Protein 6GIE (pdb70)

Sequence (218 aa):
QGLEYQFEVQGQSEYVDTNFTGTAQGTYYFKNVDASKGPLAEAAFLNQASNVSVAYNYIKYESHTYGVKGEAYLPTPYLPVYASASYNHTIGDRYALEAGAMLLPNFLVAVGYTSVDAVTARTKYVGNIDGTNMAIGFEAFGVFAEDNAYGMKTDLFVTPKLSVGASFADVSAFNSGYDHVWGGHTQYFITPAVAVGADFVKANADTQTIGLNAKFRF

Secondary structure (DSSP, 8-state):
--SEEEEEEEEEEEEEE--EEEEEEEEEEEEEEEGGGS-GGGHHHHTT--EEEEEEEEEE--EEEEEEEEEEEE--SSS-EEEEEEEEEE--EEEEEEEEEEEETTEEEEEEEEE--EEEEEEEEEEEPTTSS-EEEEEEEEEESSSEEEEEEEEEEEETTEEEEEEEEE-GGGSSS--EEEEEEEEEEEETTEEEEEEEEEEE--EEEEEEEEEEE-

Nearest PDB structures (foldseek):
  6gie-assembly1_A  TM=1.005E+00  e=2.833E-41  Acinetobacter baumannii
  8prn-assembly1_A  TM=5.221E-01  e=3.753E-06  Pseudogemmobacter blasticus
  1h6s-assembly1_1  TM=5.236E-01  e=5.114E-06  Pseudogemmobacter blasticus
  5prn-assembly1_A  TM=5.137E-01  e=5.114E-06  Pseudogemmobacter blasticus
  9etm-assembly1_B  TM=4.272E-01  e=9.885E-01  Drosophila melanogaster

Foldseek 3Di:
DQQWFFKKWKKKWKQKFLHIKIKIKMKGFPGIFHQPPAQLVCRCLLVVTWIKMWMWMDDPCDKIKIKIKTKHWADDPPFTKIKMKMWMDMCQIKIKIWIWTQPDRQKIWIWIAMDNGWIKIKIKHKDDDPPDQKIKIKIKMWTGDPHIKIKMKIWIRVHSFKIKIKMKIAPCPVPDCWGIKMKIKIKGAPDSFKMKIWMWMAIHVSMIMTMIMMMGGD

Solvent-accessible surface area: 12187 Å² total; per-residue (Å²): 174,10,55,93,4,56,79,21,63,40,28,50,73,38,97,38,78,117,62,108,23,19,32,56,72,19,21,91,15,117,154,76,0,51,2,76,103,17,3,9,27,27,2,20,10,18,37,57,7,23,7,56,14,88,37,78,36,67,72,101,198,150,31,62,25,108,14,66,84,24,43,48,24,107,101,47,141,200,75,42,61,2,44,7,47,23,88,58,68,52,120,81,63,127,81,28,80,17,58,18,19,7,89,124,109,42,60,2,42,1,86,16,79,22,22,131,134,14,88,11,34,30,43,24,81,1,8,83,76,142,83,75,114,78,6,47,5,85,62,38,95,8,21,82,58,179,96,54,7,113,16,110,75,38,23,79,4,56,56,44,69,67,8,72,9,57,28,99,24,36,22,55,29,124,137,60,68,71,48,63,35,98,10,30,29,60,30,87,2,95,57,19,24,43,1,65,7,30,25,94,37,72,14,49,95,137,10,79,20,94,2,116,24,29,20,98,11,133

InterPro domains:
  IPR031593 Putative general bacterial porin [PF16956] (1-292)

B-factor: mean 34.93, std 17.87, range [5.77, 120.04]

Organism: Acinetobacter baumannii (NCBI:txid470)

Structure (mmCIF, N/CA/C/O backbone):
data_6GIE
#
_entry.id   6GIE
#
_cell.length_a   69.680
_cell.length_b   73.740
_cell.length_c   53.030
_cell.angle_alpha   90.00
_cell.angle_beta   90.00
_cell.angle_gamma   90.00
#
_symmetry.space_group_name_H-M   'P 21 21 2'
#
loop_
_entity.id
_entity.type
_entity.pdbx_description
1 polymer '33-36 kDa outer membrane protein'
2 non-polymer (HYDROXYETHYLOXY)TRI(ETHYLOXY)OCTANE
3 water water
#
loop_
_atom_site.group_PDB
_atom_site.id
_atom_site.type_symbol
_atom_site.label_atom_id
_atom_site.label_alt_id
_atom_site.label_comp_id
_atom_site.label_asym_id
_atom_site.label_entity_id
_atom_site.label_seq_id
_atom_site.pdbx_PDB_ins_code
_atom_site.Cartn_x
_atom_site.Cartn_y
_atom_site.Cartn_z
_atom_site.occupancy
_atom_site.B_iso_or_equiv
_atom_site.auth_seq_id
_atom_site.auth_comp_id
_atom_site.auth_asym_id
_atom_site.auth_atom_id
_atom_site.pdbx_PDB_model_num
ATOM 1 N N . GLN A 1 19 ? -1.402 157.057 71.782 1.00 67.58 -3 GLN A N 1
ATOM 2 C CA . GLN A 1 19 ? -2.129 158.367 71.677 1.00 63.56 -3 GLN A CA 1
ATOM 3 C C . GLN A 1 19 ? -1.829 159.015 70.308 1.00 58.44 -3 GLN A C 1
ATOM 4 O O . GLN A 1 19 ? -2.740 159.370 69.553 1.00 54.08 -3 GLN A O 1
ATOM 10 N N . GLY A 1 20 ? -0.545 159.126 69.983 1.00 45.01 -2 GLY A N 1
ATOM 11 C CA . GLY A 1 20 ? -0.101 159.833 68.780 1.00 43.93 -2 GLY A CA 1
ATOM 12 C C . GLY A 1 20 ? 0.335 161.311 68.921 1.00 34.94 -2 GLY A C 1
ATOM 13 O O . GLY A 1 20 ? 0.716 161.875 67.927 1.00 29.31 -2 GLY A O 1
ATOM 14 N N . LEU A 1 21 ? 0.267 161.909 70.129 1.00 37.06 -1 LEU A N 1
ATOM 15 C CA . LEU A 1 21 ? 0.729 163.296 70.390 1.00 44.78 -1 LEU A CA 1
ATOM 16 C C . LEU A 1 21 ? 2.251 163.482 70.306 1.00 42.83 -1 LEU A C 1
ATOM 17 O O . LEU A 1 21 ? 2.702 164.576 70.007 1.00 37.33 -1 LEU A O 1
ATOM 22 N N . GLU A 1 22 ? 2.994 162.425 70.655 1.00 40.93 0 GLU A N 1
ATOM 23 C CA . GLU A 1 22 ? 4.413 162.255 70.366 1.00 46.24 0 GLU A CA 1
ATOM 24 C C . GLU A 1 22 ? 4.527 161.126 69.329 1.00 43.31 0 GLU A C 1
ATOM 25 O O . GLU A 1 22 ? 4.152 160.009 69.606 1.00 47.21 0 GLU A O 1
ATOM 31 N N . TYR A 1 23 ? 5.038 161.401 68.145 1.00 36.86 1 TYR A N 1
ATOM 32 C CA . TYR A 1 23 ? 5.228 160.344 67.136 1.00 33.15 1 TYR A CA 1
ATOM 33 C C . TYR A 1 23 ? 6.556 160.544 66.392 1.00 31.22 1 TYR A C 1
ATOM 34 O O . TYR A 1 23 ? 7.124 161.672 66.380 1.00 28.86 1 TYR A O 1
ATOM 43 N N . GLN A 1 24 ? 7.044 159.455 65.789 1.00 28.04 2 GLN A N 1
ATOM 44 C CA . GLN A 1 24 ? 8.167 159.495 64.843 1.00 27.29 2 GLN A CA 1
ATOM 45 C C . GLN A 1 24 ? 7.868 158.996 63.393 1.00 24.67 2 GLN A C 1
ATOM 46 O O . GLN A 1 24 ? 8.697 159.129 62.447 1.00 24.63 2 GLN A O 1
ATOM 52 N N . PHE A 1 25 ? 6.690 158.444 63.189 1.00 24.59 3 PHE A N 1
ATOM 53 C CA . PHE A 1 25 ? 6.284 157.989 61.858 1.00 25.46 3 PHE A CA 1
ATOM 54 C C . PHE A 1 25 ? 4.901 158.398 61.514 1.00 22.87 3 PHE A C 1
ATOM 55 O O . PHE A 1 25 ? 4.040 158.535 62.372 1.00 27.55 3 PHE A O 1
ATOM 63 N N . GLU A 1 26 ? 4.689 158.616 60.228 1.00 22.64 4 GLU A N 1
ATOM 64 C CA . GLU A 1 26 ? 3.373 158.984 59.757 1.00 22.99 4 GLU A CA 1
ATOM 65 C C . GLU A 1 26 ? 3.178 158.258 58.454 1.00 20.88 4 GLU A C 1
ATOM 66 O O . GLU A 1 26 ? 4.075 158.267 57.605 1.00 23.08 4 GLU A O 1
ATOM 72 N N . VAL A 1 27 ? 2.058 157.577 58.310 1.00 19.43 5 VAL A N 1
ATOM 73 C CA . VAL A 1 27 ? 1.730 157.028 57.011 1.00 22.31 5 VAL A CA 1
ATOM 74 C C . VAL A 1 27 ? 0.461 157.644 56.547 1.00 21.32 5 VAL A C 1
ATOM 75 O O . VAL A 1 27 ? -0.422 157.955 57.350 1.00 20.78 5 VAL A O 1
ATOM 79 N N . GLN A 1 28 ? 0.379 157.814 55.238 1.00 21.05 6 GLN A N 1
ATOM 80 C CA . GLN A 1 28 ? -0.721 158.511 54.670 1.00 24.49 6 GLN A CA 1
ATOM 81 C C . GLN A 1 28 ? -1.103 157.873 53.376 1.00 26.27 6 GLN A C 1
ATOM 82 O O . GLN A 1 28 ? -0.223 157.477 52.594 1.00 22.91 6 GLN A O 1
ATOM 88 N N . GLY A 1 29 ? -2.418 157.754 53.183 1.00 24.98 7 GLY A N 1
ATOM 89 C CA . GLY A 1 29 ? -3.037 157.253 51.958 1.00 28.64 7 GLY A CA 1
ATOM 90 C C . GLY A 1 29 ? -4.080 158.210 51.389 1.00 25.90 7 GLY A C 1
ATOM 91 O O . GLY A 1 29 ? -4.673 159.008 52.115 1.00 23.08 7 GLY A O 1
ATOM 92 N N . GLN A 1 30 ? -4.294 158.112 50.083 1.00 26.98 8 GLN A N 1
ATOM 93 C CA . GLN A 1 30 ? -5.137 159.035 49.371 1.00 28.04 8 GLN A CA 1
ATOM 94 C C . GLN A 1 30 ? -5.578 158.464 48.055 1.00 27.71 8 GLN A C 1
ATOM 95 O O . GLN A 1 30 ? -4.771 157.889 47.340 1.00 24.57 8 GLN A O 1
ATOM 101 N N . SER A 1 31 ? -6.882 158.554 47.781 1.00 23.94 9 SER A N 1
ATOM 102 C CA . SER A 1 31 ? -7.473 158.159 46.531 1.00 25.83 9 SER A CA 1
ATOM 103 C C . SER A 1 31 ? -8.212 159.331 45.932 1.00 25.91 9 SER A C 1
ATOM 104 O O . SER A 1 31 ? -8.820 160.149 46.688 1.00 25.14 9 SER A O 1
ATOM 107 N N . GLU A 1 32 ? -8.221 159.394 44.597 1.00 24.52 10 GLU A N 1
ATOM 108 C CA . GLU A 1 32 ? -8.854 160.484 43.906 1.00 27.09 10 GLU A CA 1
ATOM 109 C C . GLU A 1 32 ? -9.436 160.058 42.594 1.00 28.52 10 GLU A C 1
ATOM 110 O O . GLU A 1 32 ? -8.909 159.161 41.913 1.00 27.56 10 GLU A O 1
ATOM 116 N N . TYR A 1 33 ? -10.572 160.678 42.276 1.00 27.37 11 TYR A N 1
ATOM 117 C CA . TYR A 1 33 ? -11.214 160.522 41.004 1.00 31.58 11 TYR A CA 1
ATOM 118 C C . TYR A 1 33 ? -11.296 161.880 40.287 1.00 33.14 11 TYR A C 1
ATOM 119 O O . TYR A 1 33 ? -11.695 162.908 40.859 1.00 26.68 11 TYR A O 1
ATOM 128 N N . VAL A 1 34 ? -10.938 161.829 39.007 1.00 35.82 12 VAL A N 1
ATOM 129 C CA . VAL A 1 34 ? -10.681 162.997 38.187 1.00 37.86 12 VAL A CA 1
ATOM 130 C C . VAL A 1 34 ? -11.661 162.897 37.011 1.00 41.05 12 VAL A C 1
ATOM 131 O O . VAL A 1 34 ? -11.570 161.985 36.177 1.00 45.36 12 VAL A O 1
ATOM 135 N N . ASP A 1 35 ? -12.622 163.798 36.962 1.00 41.92 13 ASP A N 1
ATOM 136 C CA . ASP A 1 35 ? -13.645 163.786 35.888 1.00 49.28 13 ASP A CA 1
ATOM 137 C C . ASP A 1 35 ? -13.396 164.965 34.918 1.00 47.65 13 ASP A C 1
ATOM 138 O O . ASP A 1 35 ? -13.100 166.065 35.362 1.00 50.60 13 ASP A O 1
ATOM 143 N N . THR A 1 36 ? -13.504 164.732 33.612 1.00 53.04 14 THR A N 1
ATOM 144 C CA . THR A 1 36 ? -13.169 165.749 32.572 1.00 53.34 14 THR A CA 1
ATOM 145 C C . THR A 1 36 ? -14.283 165.966 31.557 1.00 54.36 14 THR A C 1
ATOM 146 O O . THR A 1 36 ? -14.917 165.018 31.110 1.00 58.17 14 THR A O 1
ATOM 150 N N . ASN A 1 42 ? -8.102 159.105 35.229 1.00 55.72 20 ASN A N 1
ATOM 151 C CA . ASN A 1 42 ? -9.352 159.132 35.984 1.00 51.93 20 ASN A CA 1
ATOM 152 C C . ASN A 1 42 ? -9.163 158.725 37.450 1.00 44.99 20 ASN A C 1
ATOM 153 O O . ASN A 1 42 ? -9.574 159.460 38.334 1.00 43.48 20 ASN A O 1
ATOM 158 N N . PHE A 1 43 ? -8.526 157.585 37.719 1.00 43.44 21 PHE A N 1
ATOM 159 C CA . PHE A 1 43 ? -8.196 157.189 39.105 1.00 40.47 21 PHE A CA 1
ATOM 160 C C . PHE A 1 43 ? -6.755 157.493 39.515 1.00 39.83 21 PHE A C 1
ATOM 161 O O . PHE A 1 43 ? -5.836 157.302 38.731 1.00 42.20 21 PHE A O 1
ATOM 169 N N . THR A 1 44 ? -6.574 157.893 40.770 1.00 37.78 22 THR A N 1
ATOM 170 C CA . THR A 1 44 ? -5.275 158.228 41.345 1.00 41.63 22 THR A CA 1
ATOM 171 C C . THR A 1 44 ? -5.201 157.667 42.754 1.00 42.54 22 THR A C 1
ATOM 172 O O . THR A 1 44 ? -6.171 157.719 43.492 1.00 32.03 22 THR A O 1
ATOM 176 N N . GLY A 1 45 ? -4.045 157.105 43.109 1.00 45.86 23 GLY A N 1
ATOM 177 C CA . GLY A 1 45 ? -3.749 156.698 44.492 1.00 44.31 23 GLY A CA 1
ATOM 178 C C . GLY A 1 45 ? -2.327 157.095 44.902 1.00 41.57 23 GLY A C 1
ATOM 179 O O . GLY A 1 45 ? -1.410 157.048 44.078 1.00 37.51 23 GLY A O 1
ATOM 180 N N . THR A 1 46 ? -2.161 157.488 46.167 1.00 34.54 24 THR A N 1
ATOM 181 C CA . THR A 1 46 ? -0.881 157.876 46.752 1.00 32.39 24 THR A CA 1
ATOM 182 C C . THR A 1 46 ? -0.803 157.312 48.158 1.00 37.91 24 THR A C 1
ATOM 183 O O . THR A 1 46 ? -1.751 157.432 48.936 1.00 38.64 24 THR A O 1
ATOM 187 N N . ALA A 1 47 ? 0.306 156.625 48.421 1.00 35.37 25 ALA A N 1
ATOM 188 C CA . ALA A 1 47 ? 0.719 156.161 49.727 1.00 29.66 25 ALA A CA 1
ATOM 189 C C . ALA A 1 47 ? 2.108 156.813 49.971 1.00 27.83 25 ALA A C 1
ATOM 190 O O . ALA A 1 47 ? 2.922 156.910 49.050 1.00 25.08 25 ALA A O 1
ATOM 192 N N . GLN A 1 48 ? 2.347 157.282 51.189 1.00 25.69 26 GLN A N 1
ATOM 193 C CA . GLN A 1 48 ? 3.624 157.814 51.567 1.00 27.24 26 GLN A CA 1
ATOM 194 C C . GLN A 1 48 ? 3.915 157.545 52.997 1.00 23.06 26 GLN A C 1
ATOM 195 O O . GLN A 1 48 ? 3.015 157.431 53.847 1.00 21.99 26 GLN A O 1
ATOM 201 N N . GLY A 1 49 ? 5.212 157.423 53.245 1.00 19.82 27 GLY A N 1
ATOM 202 C CA . GLY A 1 49 ? 5.701 157.127 54.582 1.00 21.54 27 GLY A CA 1
ATOM 203 C C . GLY A 1 49 ? 6.700 158.170 54.996 1.00 18.46 27 GLY A C 1
ATOM 204 O O . GLY A 1 49 ? 7.543 158.519 54.219 1.00 21.94 27 GLY A O 1
ATOM 205 N N . THR A 1 50 ? 6.607 158.648 56.223 1.00 16.99 28 THR A N 1
ATOM 206 C CA . THR A 1 50 ? 7.592 159.560 56.737 1.00 19.83 28 THR A CA 1
ATOM 207 C C . THR A 1 50 ? 8.270 159.130 58.068 1.00 18.49 28 THR A C 1
ATOM 208 O O . THR A 1 50 ? 7.632 158.720 59.027 1.00 17.13 28 THR A O 1
ATOM 212 N N . TYR A 1 51 ? 9.573 159.254 58.098 1.00 20.36 29 TYR A N 1
ATOM 213 C CA . TYR A 1 51 ? 10.334 159.034 59.325 1.00 21.55 29 TYR A CA 1
ATOM 214 C C . TYR A 1 51 ? 10.977 160.345 59.815 1.00 20.32 29 TYR A C 1
ATOM 215 O O . TYR A 1 51 ? 11.818 160.908 59.165 1.00 20.08 29 TYR A O 1
ATOM 224 N N . TYR A 1 52 ? 10.599 160.771 61.005 1.00 21.92 30 TYR A N 1
ATOM 225 C CA . TYR A 1 52 ? 11.147 161.970 61.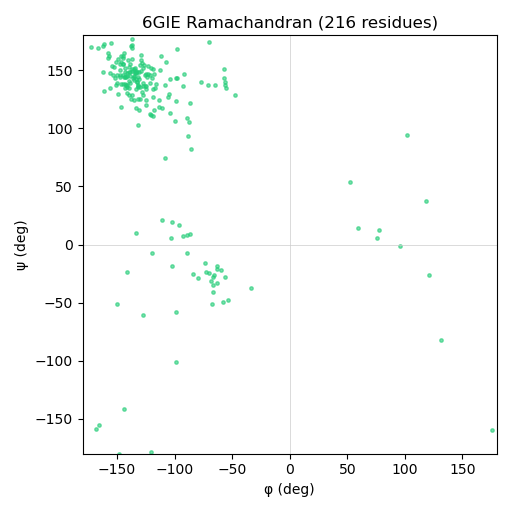617 1.00 23.19 30 TYR A CA 1
ATOM 226 C C . TYR A 1 52 ? 12.313 161.556 62.465 1.00 25.01 30 TYR A C 1
ATOM 227 O O . TYR A 1 52 ? 12.274 160.516 63.165 1.00 24.44 30 TYR A O 1
ATOM 236 N N . PHE A 1 53 ? 13.393 162.331 62.367 1.00 24.00 31 PHE A N 1
ATOM 237 C CA . PHE A 1 53 ? 14.634 161.911 63.037 1.00 25.71 31 PHE A CA 1
ATOM 238 C C . PHE A 1 53 ? 14.464 162.096 64.519 1.00 25.44 31 PHE A C 1
ATOM 239 O O . PHE A 1 53 ? 15.126 161.493 65.281 1.00 24.75 31 PHE A O 1
ATOM 247 N N . LYS A 1 54 ? 13.571 162.973 64.934 1.00 27.11 32 LYS A N 1
ATOM 248 C CA . LYS A 1 54 ? 13.348 163.158 66.349 1.00 31.43 32 LYS A CA 1
ATOM 249 C C . LYS A 1 54 ? 11.841 163.027 66.583 1.00 28.63 32 LYS A C 1
ATOM 250 O O . LYS A 1 54 ? 11.070 163.167 65.639 1.00 23.24 32 LYS A O 1
ATOM 256 N N . ASN A 1 55 ? 11.470 162.672 67.811 1.00 27.90 33 ASN A N 1
ATOM 257 C CA . ASN A 1 55 ? 10.131 162.703 68.299 1.00 31.17 33 ASN A CA 1
ATOM 258 C C . ASN A 1 55 ? 9.478 164.042 67.943 1.00 30.79 33 ASN A C 1
ATOM 259 O O . ASN A 1 55 ? 10.081 165.102 68.139 1.00 27.91 33 ASN A O 1
ATOM 264 N N . VAL A 1 56 ? 8.289 163.973 67.341 1.00 27.19 34 VAL A N 1
ATOM 265 C CA . VAL A 1 56 ? 7.501 165.150 67.045 1.00 25.35 34 VAL A CA 1
ATOM 266 C C . VAL A 1 56 ? 6.431 165.335 68.110 1.00 27.52 34 VAL A C 1
ATOM 267 O O . VAL A 1 56 ? 5.613 164.441 68.349 1.00 23.85 34 VAL A O 1
ATOM 271 N N . ASP A 1 57 ? 6.444 166.515 68.735 1.00 29.39 35 ASP A N 1
ATOM 272 C CA . ASP A 1 57 ? 5.478 166.895 69.783 1.00 28.05 35 ASP A CA 1
ATOM 273 C C . ASP A 1 57 ? 4.361 167.788 69.210 1.00 26.55 35 ASP A C 1
ATOM 274 O O . ASP A 1 57 ? 4.573 168.987 68.968 1.00 25.77 35 ASP A O 1
ATOM 279 N N . ALA A 1 58 ? 3.179 167.208 69.061 1.00 24.67 36 ALA A N 1
ATOM 280 C CA . ALA A 1 58 ? 2.013 167.843 68.413 1.00 30.39 36 ALA A CA 1
ATOM 281 C C . ALA A 1 58 ? 1.039 168.591 69.349 1.00 33.18 36 ALA A C 1
ATOM 282 O O . ALA A 1 58 ? -0.003 169.071 68.880 1.00 31.67 36 ALA A O 1
ATOM 284 N N . SER A 1 59 ? 1.384 168.742 70.622 1.00 35.11 37 SER A N 1
ATOM 285 C CA . SER A 1 59 ? 0.549 169.513 71.544 1.00 40.31 37 SER A CA 1
ATOM 286 C C . SER A 1 59 ? 0.814 171.008 71.578 1.00 41.07 37 SER A C 1
ATOM 287 O O . SER A 1 59 ? 0.246 171.673 72.407 1.00 40.99 37 SER A O 1
ATOM 290 N N . LYS A 1 60 ? 1.620 171.567 70.684 1.00 51.57 38 LYS A N 1
ATOM 291 C CA . LYS A 1 60 ? 1.845 173.037 70.739 1.00 59.06 38 LYS A CA 1
ATOM 292 C C . LYS A 1 60 ? 1.085 173.854 69.683 1.00 49.83 38 LYS A C 1
ATOM 293 O O . LYS A 1 60 ? 1.295 175.053 69.585 1.00 48.55 38 LYS A O 1
ATOM 299 N N . GLY A 1 61 ? 0.217 173.211 68.903 1.00 52.11 39 GLY A N 1
A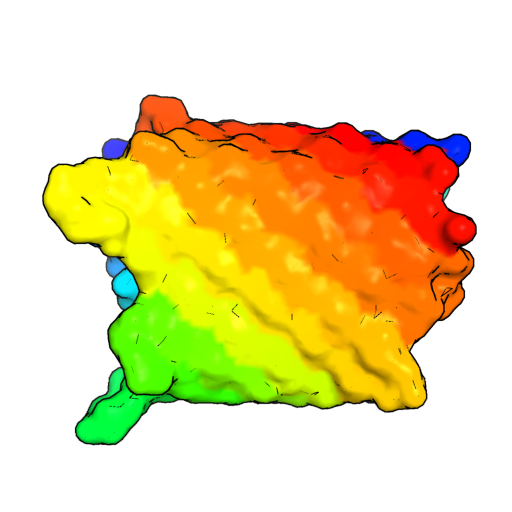TOM 300 C CA . GLY A 1 61 ? -0.6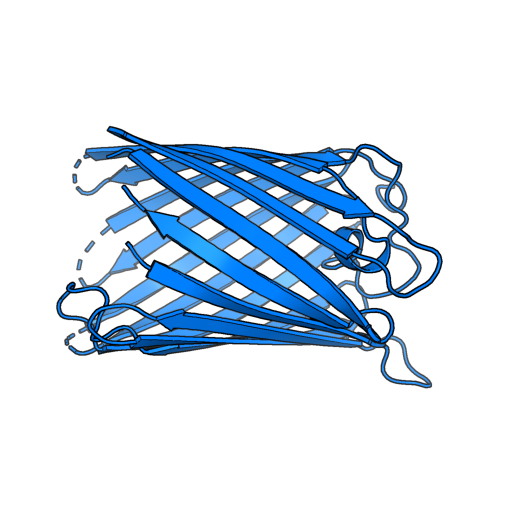23 173.924 67.908 1.00 36.92 39 GLY A CA 1
ATOM 301 C C . GLY A 1 61 ? -1.474 172.988 67.057 1.00 27.02 39 GLY A C 1
ATOM 302 O O . GLY A 1 61 ? -1.743 171.857 67.423 1.00 25.51 39 GLY A O 1
ATOM 303 N N . PRO A 1 62 ? -1.922 173.448 65.908 1.00 21.84 40 PRO A N 1
ATOM 304 C CA . PRO A 1 62 ? -2.713 172.492 65.094 1.00 16.61 40 PRO A CA 1
ATOM 305 C C . PRO A 1 62 ? -1.959 171.153 64.803 1.00 15.88 40 PRO A C 1
ATOM 306 O O . PRO A 1 62 ? -0.733 171.168 64.424 1.00 14.51 40 PRO A O 1
ATOM 310 N N . LEU A 1 63 ? -2.636 170.004 64.962 1.00 15.95 41 LEU A N 1
ATOM 311 C CA . LEU A 1 63 ? -1.940 168.704 64.865 1.00 15.63 41 LEU A CA 1
ATOM 312 C C . LEU A 1 63 ? -1.462 168.513 63.442 1.00 15.11 41 LEU A C 1
ATOM 313 O O . LEU A 1 63 ? -0.359 167.978 63.220 1.00 15.06 41 LEU A O 1
ATOM 318 N N . ALA A 1 64 ? -2.218 168.988 62.447 1.00 14.98 42 ALA A N 1
ATOM 319 C CA . ALA A 1 64 ? -1.743 168.758 61.068 1.00 14.83 42 ALA A CA 1
ATOM 320 C C . ALA A 1 64 ? -0.318 169.297 60.790 1.00 19.41 42 ALA A C 1
ATOM 321 O O . ALA A 1 64 ? 0.361 168.755 59.911 1.00 20.23 42 ALA A O 1
ATOM 323 N N . GLU A 1 65 ? 0.102 170.356 61.516 1.00 15.31 43 GLU A N 1
ATOM 324 C CA . GLU A 1 65 ? 1.317 171.065 61.211 1.00 17.47 43 GLU A CA 1
ATOM 325 C C . GLU A 1 65 ? 2.388 170.848 62.269 1.00 15.96 43 GLU A C 1
ATOM 326 O O . GLU A 1 65 ? 3.295 171.635 62.391 1.00 13.62 43 GLU A O 1
ATOM 332 N N . ALA A 1 66 ? 2.275 169.780 63.035 1.00 18.64 44 ALA A N 1
ATOM 333 C CA . ALA A 1 66 ? 3.182 169.538 64.160 1.00 17.09 44 ALA A CA 1
ATOM 334 C C . ALA A 1 66 ? 4.616 169.351 63.694 1.00 16.69 44 ALA A C 1
ATOM 335 O O . ALA A 1 66 ? 5.548 169.780 64.437 1.00 14.54 44 ALA A O 1
ATOM 337 N N . ALA A 1 67 ? 4.818 168.753 62.499 1.00 14.52 45 ALA A N 1
ATOM 338 C CA . ALA A 1 67 ? 6.229 168.492 62.028 1.00 18.03 45 ALA A CA 1
ATOM 339 C C . ALA A 1 67 ? 6.917 169.838 61.743 1.00 17.21 45 ALA A C 1
ATOM 340 O O . ALA A 1 67 ? 8.072 170.133 62.206 1.00 16.91 45 ALA A O 1
ATOM 342 N N . PHE A 1 68 ? 6.228 170.641 60.952 1.00 15.81 46 PHE A N 1
ATOM 343 C CA . PHE A 1 68 ? 6.677 172.033 60.733 1.00 18.14 46 PHE A CA 1
ATOM 344 C C . PHE A 1 68 ? 6.903 172.857 62.025 1.00 16.47 46 PHE A C 1
ATOM 345 O O . PHE A 1 68 ? 7.987 173.478 62.242 1.00 15.54 46 PHE A O 1
ATOM 353 N N . LEU A 1 69 ? 5.957 172.807 62.922 1.00 14.54 47 LEU A N 1
ATOM 354 C CA . LEU A 1 69 ? 6.126 173.545 64.158 1.00 17.53 47 LEU A CA 1
ATOM 355 C C . LEU A 1 69 ? 7.251 173.009 65.036 1.00 19.30 47 LEU A C 1
ATOM 356 O O . LEU A 1 69 ? 7.811 173.747 65.816 1.00 20.04 47 LEU A O 1
ATOM 361 N N . ASN A 1 70 ? 7.612 171.738 65.000 1.00 21.91 48 ASN A N 1
ATOM 362 C CA . ASN A 1 70 ? 8.818 171.512 65.693 1.00 24.86 48 ASN A CA 1
ATOM 363 C C . ASN A 1 70 ? 10.086 171.352 64.816 1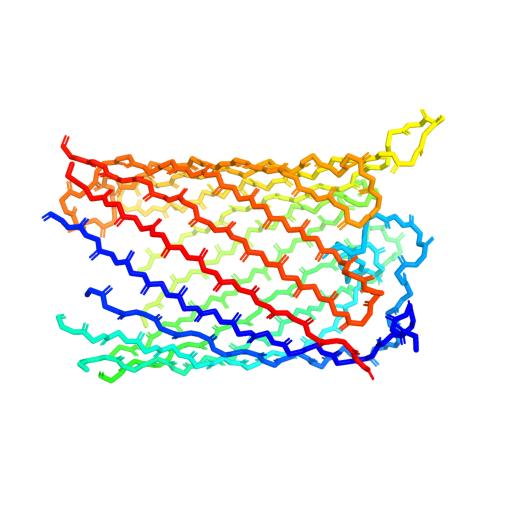.00 22.28 48 ASN A C 1
ATOM 364 O O . ASN A 1 70 ? 11.090 170.911 65.278 1.00 21.43 48 ASN A O 1
ATOM 369 N N . GLN A 1 71 ? 10.010 171.830 63.570 1.00 23.44 49 GLN A N 1
ATOM 370 C CA . GLN A 1 71 ? 11.151 171.863 62.662 1.00 26.27 49 GLN A CA 1
ATOM 371 C C . GLN A 1 71 ? 11.740 170.483 62.626 1.00 20.26 49 GLN A C 1
ATOM 372 O O . GLN A 1 71 ? 12.921 170.292 62.839 1.00 18.39 49 GLN A O 1
ATOM 378 N N . ALA A 1 72 ? 10.887 169.508 62.338 1.00 17.55 50 ALA A N 1
ATOM 379 C CA . ALA A 1 72 ? 11.295 168.110 62.402 1.00 17.21 50 ALA A CA 1
ATOM 380 C C . ALA A 1 72 ? 11.892 167.681 61.065 1.00 17.02 50 ALA A C 1
ATOM 381 O O . ALA A 1 72 ? 11.188 167.475 60.054 1.00 15.02 50 ALA A O 1
ATOM 383 N N . SER A 1 73 ? 13.219 167.556 61.054 1.00 16.53 51 SER A N 1
ATOM 384 C CA . SER A 1 73 ? 13.920 166.884 59.954 1.00 18.07 51 SER A CA 1
ATOM 385 C C . SER A 1 73 ? 13.397 165.426 59.770 1.00 18.31 51 SER A C 1
ATOM 386 O O . SER A 1 73 ? 12.982 164.777 60.762 1.00 19.16 51 SER A O 1
ATOM 389 N N . ASN A 1 74 ? 13.478 164.966 58.525 1.00 16.20 52 ASN A N 1
ATOM 390 C CA . ASN A 1 74 ? 12.951 163.726 58.117 1.00 17.50 52 ASN A CA 1
ATOM 391 C C . ASN A 1 74 ? 13.301 163.282 56.677 1.00 19.21 52 ASN A C 1
ATOM 392 O O . ASN A 1 74 ? 13.775 164.058 55.802 1.00 16.59 52 ASN A O 1
ATOM 397 N N . VAL A 1 75 ? 12.968 162.023 56.424 1.00 19.77 53 VAL A N 1
ATOM 398 C CA . VAL A 1 75 ? 12.967 161.521 55.103 1.00 21.77 53 VAL A CA 1
ATOM 399 C C . VAL A 1 75 ? 11.647 160.837 54.908 1.00 22.25 53 VAL A C 1
ATOM 400 O O . VAL A 1 75 ? 11.061 160.277 55.864 1.00 19.42 53 VAL A O 1
ATOM 404 N N . SER A 1 76 ? 11.262 160.799 53.637 1.00 20.70 54 SER A N 1
ATOM 405 C CA . SER A 1 76 ? 9.983 160.417 53.213 1.00 20.38 54 SER A CA 1
ATOM 406 C C . SER A 1 76 ? 10.090 159.604 51.951 1.00 24.04 54 SER A C 1
ATOM 407 O O . SER A 1 76 ? 10.965 159.853 51.145 1.00 21.92 54 SER A O 1
ATOM 410 N N . VAL A 1 77 ? 9.205 158.598 51.792 1.00 21.52 55 VAL A N 1
ATOM 411 C CA . VAL A 1 77 ? 9.110 157.909 50.552 1.00 21.35 55 VAL A CA 1
ATOM 412 C C . VAL A 1 77 ? 7.657 157.910 50.097 1.00 22.38 55 VAL A C 1
ATOM 413 O O . VAL A 1 77 ? 6.749 157.965 50.910 1.00 26.27 55 VAL A O 1
ATOM 417 N N . ALA A 1 78 ? 7.419 157.846 48.793 1.00 22.97 56 ALA A N 1
ATOM 418 C CA . ALA A 1 78 ? 6.064 157.851 48.300 1.00 25.31 56 ALA A CA 1
ATOM 419 C C . ALA A 1 78 ? 5.955 157.013 47.049 1.00 25.22 56 ALA A C 1
ATOM 420 O O . ALA A 1 78 ? 6.929 156.803 46.352 1.00 29.57 56 ALA A O 1
ATOM 422 N N . TYR A 1 79 ? 4.737 156.564 46.795 1.00 24.83 57 TYR A N 1
ATOM 423 C CA . TYR A 1 79 ? 4.329 155.918 45.564 1.00 29.14 57 TYR A CA 1
ATOM 424 C C . TYR A 1 79 ? 2.993 156.525 45.053 1.00 28.97 57 TYR A C 1
ATOM 425 O O . TYR A 1 79 ? 2.082 156.808 45.847 1.00 23.58 57 TYR A O 1
ATOM 434 N N . ASN A 1 80 ? 2.898 156.721 43.735 1.00 30.82 58 ASN A N 1
ATOM 435 C CA . ASN A 1 80 ? 1.750 157.307 43.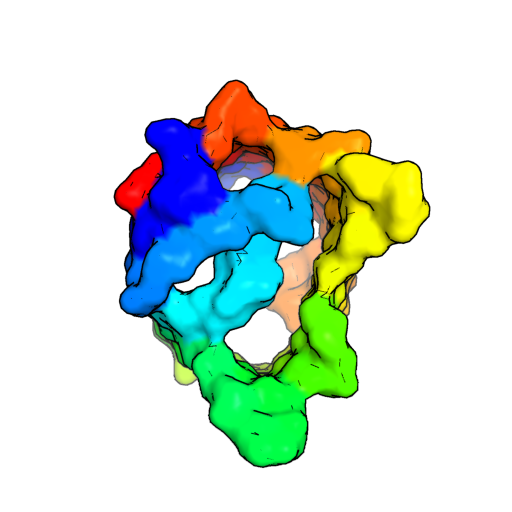126 1.00 34.18 58 ASN A CA 1
ATOM 436 C C . ASN A 1 80 ? 1.357 156.531 41.886 1.00 44.85 58 ASN A C 1
ATOM 437 O O . ASN A 1 80 ? 2.205 156.117 41.091 1.00 43.55 58 ASN A O 1
ATOM 442 N N . TYR A 1 81 ? 0.047 156.395 41.705 1.00 38.46 59 TYR A N 1
ATOM 443 C CA . TYR A 1 81 ? -0.529 155.557 40.675 1.00 42.60 59 TYR A CA 1
ATOM 444 C C . TYR A 1 81 ? -1.585 156.387 39.917 1.00 40.43 59 TYR A C 1
ATOM 445 O O . TYR A 1 81 ? -2.395 157.096 40.543 1.00 32.39 59 TYR A O 1
ATOM 454 N N . ILE A 1 82 ? -1.574 156.307 38.588 1.00 38.18 60 ILE A N 1
ATOM 455 C CA . ILE A 1 82 ? -2.596 156.945 37.796 1.00 39.42 60 ILE A CA 1
ATOM 456 C C . ILE A 1 82 ? -3.043 155.991 36.740 1.00 42.30 60 ILE A C 1
ATOM 457 O O . ILE A 1 82 ? -2.224 155.546 35.948 1.00 42.76 60 ILE A O 1
ATOM 462 N N . LYS A 1 83 ? -4.359 155.735 36.718 1.00 44.88 61 LYS A N 1
ATOM 463 C CA . LYS A 1 83 ? -5.013 154.762 35.828 1.00 50.20 61 LYS A CA 1
ATOM 464 C C . LYS A 1 83 ? -6.043 155.428 34.891 1.00 49.95 61 LYS A C 1
ATOM 465 O O . LYS A 1 83 ? -7.070 155.954 35.362 1.00 46.35 61 LYS A O 1
ATOM 471 N N . TYR A 1 84 ? -5.721 155.470 33.596 1.00 54.23 62 TYR A N 1
ATOM 472 C CA . TYR A 1 84 ? -6.691 155.648 32.456 1.00 64.60 62 TYR A CA 1
ATOM 473 C C . TYR A 1 84 ? -6.368 156.928 31.698 1.00 60.09 62 TYR A C 1
ATOM 474 O O . TYR A 1 84 ? -5.324 157.532 31.926 1.00 59.06 62 TYR A O 1
ATOM 483 N N . GLU A 1 93 ? -1.558 152.609 34.417 1.00 53.19 71 GLU A N 1
ATOM 484 C CA . GLU A 1 93 ? -1.100 153.400 33.286 1.00 55.10 71 GLU A CA 1
ATOM 485 C C . GLU A 1 93 ? 0.097 154.295 33.599 1.00 55.31 71 GLU A C 1
ATOM 486 O O . GLU A 1 93 ? 0.859 154.639 32.694 1.00 65.44 71 GLU A O 1
ATOM 492 N N . SER A 1 94 ? 0.277 154.693 34.851 1.00 48.08 72 SER A N 1
ATOM 493 C CA . SER A 1 94 ? 1.492 155.422 35.213 1.00 46.46 72 SER A CA 1
ATOM 494 C C . SER A 1 94 ? 1.791 155.277 36.732 1.00 42.65 72 SER A C 1
ATOM 495 O O . SER A 1 94 ? 0.893 155.334 37.558 1.00 38.40 72 SER A O 1
ATOM 498 N N . HIS A 1 95 ? 3.049 155.010 37.064 1.00 40.26 73 HIS A N 1
ATOM 499 C CA . HIS A 1 95 ? 3.473 154.739 38.425 1.00 37.97 73 HIS A CA 1
ATOM 500 C C . HIS A 1 95 ? 4.595 155.710 38.743 1.00 36.84 73 HIS A C 1
ATOM 501 O O . HIS A 1 95 ? 5.479 155.899 37.929 1.00 42.58 73 HIS A O 1
ATOM 508 N N . THR A 1 96 ? 4.603 156.313 39.921 1.00 34.50 74 THR A N 1
ATOM 509 C CA . THR A 1 96 ? 5.732 157.183 40.309 1.00 33.52 74 THR A CA 1
ATOM 510 C C . THR A 1 96 ? 6.195 156.850 41.729 1.00 31.54 74 THR A C 1
ATOM 511 O O . THR A 1 96 ? 5.376 156.697 42.634 1.00 28.27 74 THR A O 1
ATOM 515 N N . TYR A 1 97 ? 7.516 156.740 41.888 1.00 32.44 75 TYR A N 1
ATOM 516 C CA . TYR A 1 97 ? 8.187 156.443 43.154 1.00 32.25 75 TYR A CA 1
ATOM 517 C C . TYR A 1 97 ? 9.021 157.654 43.465 1.00 29.99 75 TYR A C 1
ATOM 518 O O . TYR A 1 97 ? 9.621 158.226 42.596 1.00 35.93 75 TYR A O 1
ATOM 527 N N . GLY A 1 98 ? 9.021 158.061 44.706 1.00 27.28 76 GLY A N 1
ATOM 528 C CA . GLY A 1 98 ? 9.721 159.245 45.091 1.00 29.03 76 GLY A CA 1
ATOM 529 C C . GLY A 1 98 ? 10.279 159.144 46.505 1.00 27.95 76 GLY A C 1
ATOM 530 O O . GLY A 1 98 ? 9.756 158.397 47.370 1.00 25.99 76 GLY A O 1
ATOM 531 N N . VAL A 1 99 ? 11.323 159.924 46.728 1.00 23.55 77 VAL A N 1
ATOM 532 C CA . VAL A 1 99 ? 11.914 160.029 47.999 1.00 24.74 77 VAL A CA 1
ATOM 533 C C . VAL A 1 99 ? 12.226 161.496 48.164 1.00 24.69 77 VAL A C 1
ATOM 534 O O . VAL A 1 99 ? 12.542 162.192 47.187 1.00 23.99 77 VAL A O 1
ATOM 538 N N . LYS A 1 100 ? 12.153 161.932 49.427 1.00 25.32 78 LYS A N 1
ATOM 539 C CA . LYS A 1 100 ? 12.272 163.311 49.844 1.00 27.48 78 LYS A CA 1
ATOM 540 C C . LYS A 1 100 ? 13.002 163.334 51.224 1.00 26.80 78 LYS A C 1
ATOM 541 O O . LYS A 1 100 ? 12.814 162.437 52.063 1.00 22.81 78 LYS A O 1
ATOM 547 N N . GLY A 1 101 ? 13.812 164.374 51.459 1.00 25.26 79 GLY A N 1
ATOM 548 C CA . GLY A 1 101 ? 14.328 164.681 52.787 1.00 21.34 79 GLY A CA 1
ATOM 549 C C . GLY A 1 101 ? 14.202 166.191 53.027 1.00 19.95 79 GLY A C 1
ATOM 550 O O . GLY A 1 101 ? 14.229 166.954 52.085 1.00 17.77 79 GLY A O 1
ATOM 551 N N . GLU A 1 102 ? 14.048 166.577 54.295 1.00 18.17 80 GLU A N 1
ATOM 552 C CA . GLU A 1 102 ? 14.079 167.920 54.760 1.00 18.42 80 GLU A CA 1
ATOM 553 C C . GLU A 1 102 ? 14.997 167.999 55.957 1.00 17.71 80 GLU A C 1
ATOM 554 O O . GLU A 1 102 ? 14.932 167.134 56.862 1.00 16.08 80 GLU A O 1
ATOM 560 N N . ALA A 1 103 ? 15.800 169.049 55.973 1.00 17.10 81 ALA A N 1
ATOM 561 C CA . ALA A 1 103 ? 16.728 169.320 57.056 1.00 20.13 81 ALA A CA 1
ATOM 562 C C . ALA A 1 103 ? 16.458 170.730 57.597 1.00 20.44 81 ALA A C 1
ATOM 563 O O . ALA A 1 103 ? 16.451 171.671 56.817 1.00 19.05 81 ALA A O 1
ATOM 565 N N . TYR A 1 104 ? 16.201 170.827 58.906 1.00 21.42 82 TYR A N 1
ATOM 566 C CA . TYR A 1 104 ? 16.161 172.110 59.659 1.00 24.80 82 TYR A CA 1
ATOM 567 C C . TYR A 1 104 ? 17.423 172.151 60.485 1.00 25.85 82 TYR A C 1
ATOM 568 O O . TYR A 1 104 ? 17.725 171.226 61.262 1.00 26.43 82 TYR A O 1
ATOM 577 N N . LEU A 1 105 ? 18.152 173.225 60.345 1.00 28.98 83 LEU A N 1
ATOM 578 C CA . LEU A 1 105 ? 19.443 173.330 60.990 1.00 30.35 83 LEU A CA 1
ATOM 579 C C . LEU A 1 105 ? 19.482 174.665 61.687 1.00 31.05 83 LEU A C 1
ATOM 580 O O . LEU A 1 105 ? 19.627 175.703 61.042 1.00 31.40 83 LEU A O 1
ATOM 585 N N . PRO A 1 106 ? 19.309 174.649 63.009 1.00 36.42 84 PRO A N 1
ATOM 586 C CA . PRO A 1 106 ? 19.561 175.849 63.854 1.00 35.08 84 PRO A CA 1
ATOM 587 C C . PRO A 1 106 ? 20.997 176.356 63.687 1.00 34.84 84 PRO A C 1
ATOM 588 O O . PRO A 1 106 ? 21.902 175.549 63.506 1.00 32.48 84 PRO A O 1
ATOM 592 N N . THR A 1 107 ? 21.168 177.670 63.714 1.00 32.13 85 THR A N 1
ATOM 593 C CA . THR A 1 107 ? 22.434 178.312 63.645 1.00 37.99 85 THR A CA 1
ATOM 594 C C . THR A 1 107 ? 22.493 179.491 64.642 1.00 40.99 85 THR A C 1
ATOM 595 O O . THR A 1 107 ? 21.482 179.887 65.228 1.00 38.32 85 THR A O 1
ATOM 599 N N . PRO A 1 108 ? 23.684 180.071 64.825 1.00 42.20 86 PRO A N 1
ATOM 600 C CA . PRO A 1 108 ? 23.754 181.216 65.711 1.00 49.52 86 PRO A CA 1
ATOM 601 C C . PRO A 1 108 ? 22.920 182.411 65.210 1.00 55.72 86 PRO A C 1
ATOM 602 O O . PRO A 1 108 ? 22.608 183.285 66.016 1.00 62.38 86 PRO A O 1
ATOM 606 N N . TYR A 1 109 ? 22.560 182.431 63.911 1.00 62.04 87 TYR A N 1
ATOM 607 C CA . TYR A 1 109 ? 21.726 183.488 63.310 1.00 53.37 87 TYR A CA 1
ATOM 608 C C . TYR A 1 109 ? 20.288 183.035 63.217 1.00 50.36 87 TYR A C 1
ATOM 609 O O . TYR A 1 109 ? 19.586 183.081 64.222 1.00 54.36 87 TYR A O 1
ATOM 618 N N . LEU A 1 110 ? 19.847 182.603 62.033 1.00 40.92 88 LEU A N 1
ATOM 619 C CA . LEU A 1 110 ? 18.508 182.161 61.840 1.00 39.34 88 LEU A CA 1
ATOM 620 C C . LEU A 1 110 ? 18.569 180.647 61.691 1.00 35.69 88 LEU A C 1
ATOM 621 O O . LEU A 1 110 ? 19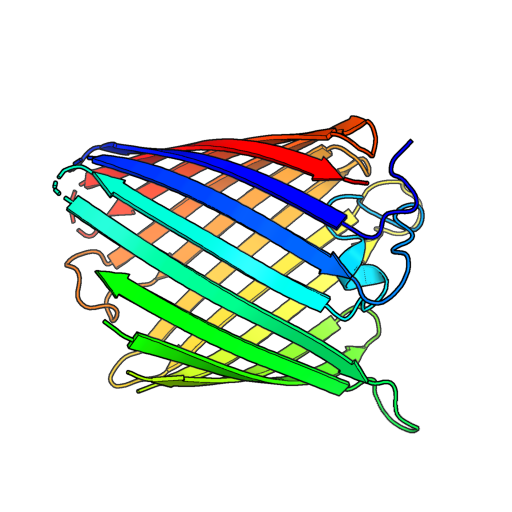.604 180.114 61.297 1.00 32.49 88 LEU A O 1
ATOM 626 N N . PRO A 1 111 ? 17.444 179.958 61.974 1.00 30.19 89 PRO A N 1
ATOM 627 C CA . PRO A 1 111 ? 17.328 178.551 61.591 1.00 28.18 89 PRO A CA 1
ATOM 628 C C . PRO A 1 111 ? 17.355 178.484 60.077 1.00 27.35 89 PRO A C 1
ATOM 629 O O . PRO A 1 111 ? 16.735 179.305 59.397 1.00 32.95 89 PRO A O 1
ATOM 633 N N . VAL A 1 112 ? 18.091 177.521 59.566 1.00 25.28 90 VAL A N 1
ATOM 634 C CA . VAL A 1 112 ? 18.266 177.306 58.144 1.00 24.33 90 VAL A CA 1
ATOM 635 C C . VAL A 1 112 ? 17.557 175.956 57.763 1.00 21.37 90 VAL A C 1
ATOM 636 O O . VAL A 1 112 ? 17.216 175.165 58.593 1.00 19.72 90 VAL A O 1
ATOM 640 N N . TYR A 1 113 ? 17.285 175.755 56.496 1.00 20.17 91 TYR A N 1
ATOM 641 C CA . TYR A 1 113 ? 16.439 174.711 56.028 1.00 19.92 91 TYR A CA 1
ATOM 642 C C . TYR A 1 113 ? 16.905 174.321 54.636 1.00 19.18 91 TYR A C 1
ATOM 643 O O . TYR A 1 113 ? 17.278 175.203 53.854 1.00 19.18 91 TYR A O 1
ATOM 652 N N . ALA A 1 114 ? 16.956 173.008 54.369 1.00 17.13 92 ALA A N 1
ATOM 653 C CA . ALA A 1 114 ? 17.245 172.507 53.044 1.00 17.42 92 ALA A CA 1
ATOM 654 C C . ALA A 1 114 ? 16.379 171.325 52.711 1.00 18.71 92 ALA A C 1
ATOM 655 O O . ALA A 1 114 ? 15.964 170.614 53.623 1.00 19.68 92 ALA A O 1
ATOM 657 N N . SER A 1 115 ? 16.039 171.153 51.426 1.00 19.30 93 SER A N 1
ATOM 658 C CA . SER A 1 115 ? 15.269 169.990 51.020 1.00 18.97 93 SER A CA 1
ATOM 659 C C . SER A 1 115 ? 15.765 169.445 49.731 1.00 18.65 93 SER A C 1
ATOM 660 O O . SER A 1 115 ? 16.324 170.148 48.935 1.00 17.42 93 SER A O 1
ATOM 663 N N . ALA A 1 116 ? 15.541 168.146 49.568 1.00 19.43 94 ALA A N 1
ATOM 664 C CA . ALA A 1 116 ? 15.933 167.387 48.391 1.00 21.48 94 ALA A CA 1
ATOM 665 C C . ALA A 1 116 ? 14.848 166.315 48.120 1.00 22.66 94 ALA A C 1
ATOM 666 O O . ALA A 1 116 ? 14.310 165.698 49.073 1.00 19.24 94 ALA A O 1
ATOM 668 N N . SER A 1 117 ? 14.508 166.147 46.838 1.00 23.33 95 SER A N 1
ATOM 669 C CA . SER A 1 117 ? 13.614 165.113 46.421 1.00 24.43 95 SER A CA 1
ATOM 670 C C . SER A 1 117 ? 13.887 164.652 45.024 1.00 28.48 95 SER A C 1
ATOM 671 O O . SER A 1 117 ? 14.538 165.365 44.192 1.00 26.61 95 SER A O 1
ATOM 674 N N . TYR A 1 118 ? 13.418 163.413 44.806 1.00 27.36 96 TYR A N 1
ATOM 675 C CA . TYR A 1 118 ? 13.619 162.678 43.577 1.00 28.86 96 TYR A CA 1
ATOM 676 C C . TYR A 1 118 ? 12.389 161.811 43.326 1.00 29.02 96 TYR A C 1
ATOM 677 O O . TYR A 1 118 ? 11.884 161.212 44.264 1.00 25.44 96 TYR A O 1
ATOM 686 N N . ASN A 1 119 ? 11.951 161.761 42.057 1.00 29.55 97 ASN A N 1
ATOM 687 C CA . ASN A 1 119 ? 10.782 161.010 41.620 1.00 33.28 97 ASN A CA 1
ATOM 688 C C . ASN A 1 119 ? 11.113 160.377 40.338 1.00 32.96 97 ASN A C 1
ATOM 689 O O . ASN A 1 119 ? 11.715 160.996 39.454 1.00 36.75 97 ASN A O 1
ATOM 694 N N . HIS A 1 120 ? 10.648 159.161 40.206 1.00 32.63 98 HIS A N 1
ATOM 695 C CA . HIS A 1 120 ? 10.921 158.370 39.047 1.00 35.27 98 HIS A CA 1
ATOM 696 C C . HIS A 1 120 ? 9.566 157.829 38.631 1.00 34.45 98 HIS A C 1
ATOM 697 O O . HIS A 1 120 ? 8.836 157.398 39.487 1.00 32.13 98 HIS A O 1
ATOM 704 N N . THR A 1 121 ? 9.260 157.873 37.338 1.00 37.22 99 THR A N 1
ATOM 705 C CA . THR A 1 121 ? 7.943 157.595 36.791 1.00 39.25 99 THR A CA 1
ATOM 706 C C . THR A 1 121 ? 8.070 156.639 35.626 1.00 44.34 99 THR A C 1
ATOM 707 O O . THR A 1 121 ? 8.960 156.808 34.793 1.00 45.30 99 THR A O 1
ATOM 711 N N . ILE A 1 122 ? 7.182 155.641 35.579 1.00 45.06 100 ILE A N 1
ATOM 712 C CA . ILE A 1 122 ? 7.176 154.614 34.545 1.00 52.47 100 ILE A CA 1
ATOM 713 C C . ILE A 1 122 ? 6.022 154.741 33.544 1.00 51.09 100 ILE A C 1
ATOM 714 O O . ILE A 1 122 ? 4.872 154.752 33.952 1.00 50.44 100 ILE A O 1
ATOM 719 N N . GLY A 1 134 ? 11.031 159.430 32.671 1.00 63.38 112 GLY A N 1
ATOM 720 C CA . GLY A 1 134 ? 10.578 160.400 33.675 1.00 63.75 112 GLY A CA 1
ATOM 721 C C . GLY A 1 134 ? 11.347 160.371 34.999 1.00 62.50 112 GLY A C 1
ATOM 722 O O . GLY A 1 134 ? 11.033 159.566 35.868 1.00 77.74 112 GLY A O 1
ATOM 723 N N . ASP A 1 135 ? 12.368 161.228 35.137 1.00 57.05 113 ASP A N 1
ATOM 724 C CA . ASP A 1 135 ? 13.146 161.401 36.382 1.00 51.25 113 ASP A CA 1
ATOM 725 C C . ASP A 1 135 ? 13.224 162.903 36.682 1.00 54.03 113 ASP A C 1
ATOM 726 O O . ASP A 1 135 ? 13.840 163.676 35.908 1.00 58.23 113 ASP A O 1
ATOM 731 N N . ARG A 1 136 ? 12.630 163.306 37.805 1.00 40.97 114 ARG A N 1
ATOM 732 C CA . ARG A 1 136 ? 12.681 164.685 38.242 1.00 42.04 114 ARG A CA 1
ATOM 733 C C . ARG A 1 136 ? 13.316 164.784 39.624 1.00 40.94 114 ARG A C 1
ATOM 734 O O . ARG A 1 136 ? 13.174 163.876 40.467 1.00 41.54 114 ARG A O 1
ATOM 742 N N . TYR A 1 137 ? 14.040 165.877 39.845 1.00 36.23 115 TYR A N 1
ATOM 743 C CA . TYR A 1 137 ? 14.533 166.195 41.170 1.00 30.37 115 TYR A CA 1
ATOM 744 C C . TYR A 1 137 ? 14.367 167.646 41.514 1.00 26.56 115 TYR A C 1
ATOM 745 O O . TYR A 1 137 ? 14.264 168.477 40.636 1.00 27.44 115 TYR A O 1
ATOM 754 N N . ALA A 1 138 ? 14.392 167.922 42.806 1.00 23.21 116 ALA A N 1
ATOM 755 C CA . ALA A 1 138 ? 14.317 169.259 43.343 1.00 23.71 116 ALA A CA 1
ATOM 756 C C . ALA A 1 138 ? 15.199 169.352 44.565 1.00 24.31 116 ALA A C 1
ATOM 757 O O . ALA A 1 138 ? 15.328 168.372 45.346 1.00 23.69 116 ALA A O 1
ATOM 759 N N . LEU A 1 139 ? 15.808 170.539 44.694 1.00 23.06 117 LEU A N 1
ATOM 760 C CA . LEU A 1 139 ? 16.517 170.978 45.888 1.00 23.17 117 LEU A CA 1
ATOM 761 C C . LEU A 1 139 ? 16.042 172.383 46.278 1.00 23.16 117 LEU A C 1
ATOM 762 O O . LEU A 1 139 ? 15.720 173.186 45.380 1.00 24.07 117 LEU A O 1
ATOM 767 N N . GLU A 1 140 ? 16.047 172.676 47.586 1.00 21.29 118 GLU A N 1
ATOM 768 C CA . GLU A 1 140 ? 15.714 173.975 48.097 1.00 22.05 118 GLU A CA 1
ATOM 769 C C . GLU A 1 140 ? 16.605 174.227 49.261 1.00 22.98 118 GLU A C 1
ATOM 770 O O . GLU A 1 140 ? 16.992 173.310 49.998 1.00 19.16 118 GLU A O 1
ATOM 776 N N . ALA A 1 141 ? 16.854 175.520 49.464 1.00 23.35 119 ALA A N 1
ATOM 777 C CA . ALA A 1 141 ? 17.506 175.996 50.648 1.00 24.70 119 ALA A CA 1
ATOM 778 C C . ALA A 1 141 ? 16.718 177.207 51.088 1.00 22.39 119 ALA A C 1
ATOM 779 O O . ALA A 1 141 ? 16.316 177.991 50.257 1.00 20.80 119 ALA A O 1
ATOM 781 N N . GLY A 1 142 ? 16.612 177.410 52.387 1.00 22.45 120 GLY A N 1
ATOM 782 C CA . GLY A 1 142 ? 16.106 178.626 52.860 1.00 24.57 120 GLY A CA 1
ATOM 783 C C . GLY A 1 142 ? 16.252 178.898 54.309 1.00 24.37 120 GLY A C 1
ATOM 784 O O . GLY A 1 142 ? 17.090 178.327 54.941 1.00 21.14 120 GLY A O 1
ATOM 785 N N . ALA A 1 143 ? 15.426 179.808 54.837 1.00 21.01 121 ALA A N 1
ATOM 786 C CA . ALA A 1 143 ? 15.586 180.178 56.231 1.00 21.83 121 ALA A CA 1
ATOM 787 C C . ALA A 1 143 ? 14.239 180.469 56.892 1.00 21.74 121 ALA A C 1
ATOM 788 O O . ALA A 1 143 ? 13.277 180.801 56.214 1.00 19.40 121 ALA A O 1
ATOM 790 N N . MET A 1 144 ? 14.189 180.309 58.213 1.00 23.11 122 MET A N 1
ATOM 791 C CA . MET A 1 144 ? 13.088 180.783 59.023 1.00 24.96 122 MET A CA 1
ATOM 792 C C . MET A 1 144 ? 13.347 182.227 59.460 1.00 27.62 122 MET A C 1
ATOM 793 O O . MET A 1 144 ? 13.995 182.521 60.499 1.00 32.17 122 MET A O 1
ATOM 798 N N . LEU A 1 145 ? 12.820 183.128 58.659 1.00 24.52 123 LEU A N 1
ATOM 799 C CA . LEU A 1 145 ? 13.036 184.544 58.887 1.00 27.93 123 LEU A CA 1
ATOM 800 C C . LEU A 1 145 ? 12.384 185.022 60.181 1.00 25.54 123 LEU A C 1
ATOM 801 O O . LEU A 1 145 ? 12.826 185.987 60.746 1.00 26.85 123 LEU A O 1
ATOM 806 N N . LEU A 1 146 ? 11.337 184.356 60.649 1.00 24.63 124 LEU A N 1
ATOM 807 C CA . LEU A 1 146 ? 10.752 184.657 61.937 1.00 24.88 124 LEU A CA 1
ATOM 808 C C . LEU A 1 146 ? 10.349 183.291 62.392 1.00 22.57 124 LEU A C 1
ATOM 809 O O . LEU A 1 146 ? 10.300 182.382 61.606 1.00 20.93 124 LEU A O 1
ATOM 814 N N . PRO A 1 147 ? 10.134 183.110 63.683 1.00 26.96 125 PRO A N 1
ATOM 815 C CA . PRO A 1 147 ? 9.694 181.790 64.081 1.00 26.61 125 PRO A CA 1
ATOM 816 C C . PRO A 1 147 ? 8.409 181.358 63.333 1.00 23.82 125 PRO A C 1
ATOM 817 O O . PRO A 1 147 ? 7.525 182.167 63.122 1.00 30.94 125 PRO A O 1
ATOM 821 N N . ASN A 1 148 ? 8.354 180.087 62.933 1.00 21.46 126 ASN A N 1
ATOM 822 C CA . ASN A 1 148 ? 7.291 179.490 62.099 1.00 19.44 126 ASN A CA 1
ATOM 823 C C . ASN A 1 148 ? 7.060 180.092 60.715 1.00 18.45 126 ASN A C 1
ATOM 824 O O . ASN A 1 148 ? 6.009 179.855 60.076 1.00 15.74 126 ASN A O 1
ATOM 829 N N . PHE A 1 149 ? 8.022 180.909 60.249 1.00 17.40 127 PHE A N 1
ATOM 830 C CA . PHE A 1 149 ? 7.921 181.441 58.916 1.00 16.33 127 PHE A CA 1
ATOM 831 C C . PHE A 1 149 ? 9.123 181.020 58.109 1.00 18.40 127 PHE A C 1
ATOM 832 O O . PHE A 1 149 ? 10.253 181.515 58.334 1.00 18.92 127 PHE A O 1
ATOM 840 N N . LEU A 1 150 ? 8.851 180.156 57.135 1.00 16.75 128 LEU A N 1
ATOM 841 C CA . LEU A 1 150 ? 9.865 179.644 56.289 1.00 16.86 128 LEU A CA 1
ATOM 842 C C . LEU A 1 150 ? 9.813 180.293 54.909 1.00 17.41 128 LEU A C 1
ATOM 843 O O . LEU A 1 150 ? 8.762 180.303 54.225 1.00 15.63 128 LEU A O 1
ATOM 848 N N . VAL A 1 151 ? 10.968 180.774 54.474 1.00 16.80 129 VAL A N 1
ATOM 849 C CA . VAL A 1 151 ? 11.167 181.099 53.083 1.00 18.83 129 VAL A CA 1
ATOM 850 C C . VAL A 1 151 ? 12.276 180.209 52.465 1.00 18.65 129 VAL A C 1
ATOM 851 O O . VAL A 1 151 ? 13.360 180.112 53.018 1.00 19.03 129 VAL A O 1
ATOM 855 N N . ALA A 1 152 ? 12.014 179.685 51.272 1.00 19.23 130 ALA A N 1
ATOM 856 C CA . ALA A 1 152 ? 12.911 178.749 50.589 1.00 22.19 130 ALA A CA 1
ATOM 857 C C . ALA A 1 152 ? 12.933 178.970 49.077 1.00 23.11 130 ALA A C 1
ATOM 858 O O . ALA A 1 152 ? 11.906 179.206 48.465 1.00 20.51 130 ALA A O 1
ATOM 860 N N . VAL A 1 153 ? 14.137 178.966 48.514 1.00 22.22 131 VAL A N 1
ATOM 861 C CA . VAL A 1 153 ? 14.305 179.094 47.088 1.00 25.09 131 VAL A CA 1
ATOM 862 C C . VAL A 1 153 ? 15.022 177.834 46.623 1.00 24.78 131 VAL A C 1
ATOM 863 O O . VAL A 1 153 ? 15.795 177.265 47.369 1.00 22.57 131 VAL A O 1
ATOM 867 N N . GLY A 1 154 ? 14.805 177.431 45.391 1.00 24.10 132 GLY A N 1
ATOM 868 C CA . GLY A 1 154 ? 15.492 176.253 44.925 1.00 28.76 132 GLY A CA 1
ATOM 869 C C . GLY A 1 154 ? 15.425 176.105 43.446 1.00 27.74 132 GLY A C 1
ATOM 870 O O . GLY A 1 154 ? 15.212 177.077 42.736 1.00 24.63 132 GLY A O 1
ATOM 871 N N . TYR A 1 155 ? 15.556 174.867 42.990 1.00 31.59 133 TYR A N 1
ATOM 872 C CA . TYR A 1 155 ? 15.343 174.594 41.580 1.00 36.58 133 TYR A CA 1
ATOM 873 C C . TYR A 1 155 ? 15.013 173.139 41.346 1.00 33.87 133 TYR A C 1
ATOM 874 O O . TYR A 1 155 ? 15.148 172.306 42.236 1.00 35.04 133 TYR A O 1
ATOM 883 N N . THR A 1 156 ? 14.494 172.864 40.161 1.00 30.78 134 THR A N 1
ATOM 884 C CA . THR A 1 156 ? 14.092 171.539 39.80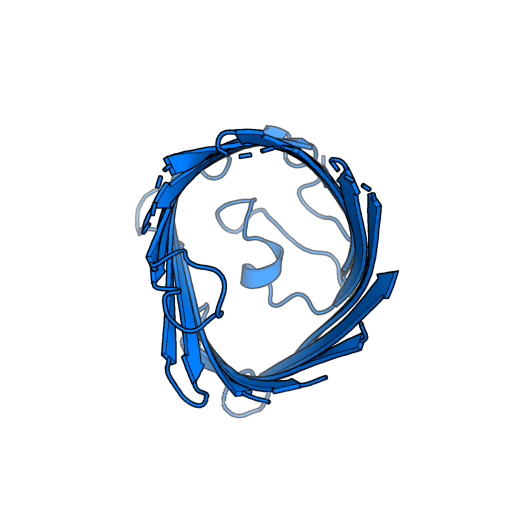5 1.00 34.13 134 THR A CA 1
ATOM 885 C C . THR A 1 156 ? 14.368 171.305 38.335 1.00 36.75 134 THR A C 1
ATOM 886 O O . THR A 1 156 ? 14.591 172.242 37.580 1.00 36.08 134 THR A O 1
ATOM 890 N N . SER A 1 157 ? 14.400 170.040 37.945 1.00 37.36 135 SER A N 1
ATOM 891 C CA . SER A 1 157 ? 14.905 169.680 36.626 1.00 42.12 135 SER A CA 1
ATOM 892 C C . SER A 1 157 ? 14.533 168.233 36.278 1.00 45.23 135 SER A C 1
ATOM 893 O O . SER A 1 157 ? 14.103 167.471 37.154 1.00 37.21 135 SER A O 1
ATOM 896 N N . VAL A 1 158 ? 14.744 167.872 35.008 1.00 60.14 136 VAL A N 1
ATOM 897 C CA . VAL A 1 158 ? 14.673 166.470 34.527 1.00 66.97 136 VAL A CA 1
ATOM 898 C C . VAL A 1 158 ? 15.971 165.715 34.861 1.00 66.18 136 VAL A C 1
ATOM 899 O O . VAL A 1 158 ? 17.040 166.003 34.310 1.00 60.50 136 VAL A O 1
ATOM 903 N N . ASP A 1 189 ? 13.769 172.449 33.459 1.00 45.36 167 ASP A N 1
ATOM 904 C CA . ASP A 1 189 ? 14.523 173.302 34.351 1.00 45.70 167 ASP A CA 1
ATOM 905 C C . ASP A 1 189 ? 13.666 174.455 34.947 1.00 44.34 167 ASP A C 1
ATOM 906 O O . ASP A 1 189 ? 12.919 175.111 34.213 1.00 46.55 167 ASP A O 1
ATOM 911 N N . ALA A 1 190 ? 13.770 174.708 36.253 1.00 36.10 168 ALA A N 1
ATOM 912 C CA . ALA A 1 190 ? 13.081 175.837 36.851 1.00 34.89 168 ALA A CA 1
ATOM 913 C C . ALA A 1 190 ? 13.638 176.239 38.217 1.00 31.91 168 ALA A C 1
ATOM 914 O O . ALA A 1 190 ? 14.158 175.403 38.964 1.00 30.15 168 ALA A O 1
ATOM 916 N N . VAL A 1 191 ? 13.553 177.527 38.517 1.00 30.07 169 VAL A N 1
ATOM 917 C CA . VAL A 1 191 ? 13.878 178.041 39.829 1.00 30.14 169 VAL A CA 1
ATOM 918 C C . VAL A 1 191 ? 12.577 178.034 40.581 1.00 30.28 169 VAL A C 1
ATOM 919 O O . VAL A 1 191 ? 11.518 178.275 39.995 1.00 29.03 169 VAL A O 1
ATOM 923 N N . THR A 1 192 ? 12.625 177.789 41.882 1.00 31.83 170 THR A N 1
ATOM 924 C CA . THR A 1 192 ? 11.400 177.835 42.656 1.00 28.31 170 THR A CA 1
ATOM 925 C C . THR A 1 192 ? 11.564 178.693 43.854 1.00 26.17 170 THR A C 1
ATOM 926 O O . THR A 1 192 ? 12.688 178.924 44.346 1.00 22.77 170 THR A O 1
ATOM 930 N N . ALA A 1 193 ? 10.429 179.140 44.365 1.00 23.58 171 ALA A N 1
ATOM 931 C CA . ALA A 1 193 ? 10.428 179.913 45.595 1.00 24.06 171 ALA A CA 1
ATOM 932 C C . ALA A 1 193 ? 9.238 179.508 46.327 1.00 24.15 171 ALA A C 1
ATOM 933 O O . ALA A 1 193 ? 8.159 179.305 45.711 1.00 25.80 171 ALA A O 1
ATOM 935 N N . ARG A 1 194 ? 9.373 179.458 47.652 1.00 22.44 172 ARG A N 1
ATOM 936 C CA . ARG A 1 194 ? 8.185 179.273 48.428 1.00 21.73 172 ARG A CA 1
ATOM 937 C C . ARG A 1 194 ? 8.256 179.752 49.867 1.00 20.60 172 ARG A C 1
ATOM 938 O O . ARG A 1 194 ? 9.337 179.850 50.510 1.00 16.96 172 ARG A O 1
ATOM 946 N N . THR A 1 195 ? 7.066 179.917 50.420 1.00 17.17 173 THR A N 1
ATOM 947 C CA . THR A 1 195 ? 6.961 180.339 51.792 1.00 16.75 173 THR A CA 1
ATOM 948 C C . THR A 1 195 ? 5.956 179.519 52.516 1.00 14.30 173 THR A C 1
ATOM 949 O O . THR A 1 195 ? 5.056 179.016 51.891 1.00 12.20 173 THR A O 1
ATOM 953 N N . LYS A 1 196 ? 6.154 179.376 53.822 1.00 13.59 174 LYS A N 1
ATOM 954 C CA . LYS A 1 196 ? 5.224 178.720 54.666 1.00 14.81 174 LYS A CA 1
ATOM 955 C C . LYS A 1 196 ? 5.075 179.379 56.026 1.00 13.71 174 LYS A C 1
ATOM 956 O O . LYS A 1 196 ? 6.061 179.680 56.707 1.00 12.14 174 LYS A O 1
ATOM 962 N N . TYR A 1 197 ? 3.822 179.520 56.475 1.00 13.65 175 TYR A N 1
ATOM 963 C CA . TYR A 1 197 ? 3.599 180.073 57.831 1.00 13.90 175 TYR A CA 1
ATOM 964 C C . TYR A 1 197 ? 2.595 179.270 58.568 1.00 12.88 175 TYR A C 1
ATOM 965 O O . TYR A 1 197 ? 1.596 178.853 57.983 1.00 11.21 175 TYR A O 1
ATOM 974 N N . VAL A 1 198 ? 2.768 179.201 59.887 1.00 13.98 176 VAL A N 1
ATOM 975 C CA . VAL A 1 198 ? 1.752 178.599 60.755 1.00 14.58 176 VAL A CA 1
ATOM 976 C C . VAL A 1 198 ? 1.792 179.346 62.048 1.00 17.73 176 VAL A C 1
ATOM 977 O O . VAL A 1 198 ? 2.824 179.439 62.679 1.00 24.71 176 VAL A O 1
ATOM 981 N N . GLY A 1 199 ? 0.688 179.990 62.393 1.00 19.36 177 GLY A N 1
ATOM 982 C CA . GLY A 1 199 ? 0.568 180.642 63.675 1.00 22.35 177 GLY A CA 1
ATOM 983 C C . GLY A 1 199 ? -0.731 180.328 64.405 1.00 26.64 177 GLY A C 1
ATOM 984 O O . GLY A 1 199 ? -1.792 180.067 63.800 1.00 25.05 177 GLY A O 1
ATOM 985 N N . ASN A 1 200 ? -0.614 180.333 65.724 1.00 30.51 178 ASN A N 1
ATOM 986 C CA . ASN A 1 200 ? -1.746 180.275 66.637 1.00 34.66 178 ASN A CA 1
ATOM 987 C C . ASN A 1 200 ? -2.379 181.617 66.686 1.00 39.71 178 ASN A C 1
ATOM 988 O O . ASN A 1 200 ? -1.654 182.592 66.664 1.00 33.86 178 ASN A O 1
ATOM 993 N N . ILE A 1 201 ? -3.710 181.701 66.724 1.00 36.74 179 ILE A N 1
ATOM 994 C CA . ILE A 1 201 ? -4.302 183.016 66.957 1.00 52.94 179 ILE A CA 1
ATOM 995 C C . ILE A 1 201 ? -4.409 183.262 68.480 1.00 52.05 179 ILE A C 1
ATOM 996 O O . ILE A 1 201 ? -4.997 182.478 69.212 1.00 44.82 179 ILE A O 1
ATOM 1001 N N . ASP A 1 202 ? -3.773 184.337 68.934 1.00 60.47 180 ASP A N 1
ATOM 1002 C CA . ASP A 1 202 ? -3.577 184.604 70.364 1.00 69.94 180 ASP A CA 1
ATOM 1003 C C . ASP A 1 202 ? -4.905 184.624 71.117 1.00 69.20 180 ASP A C 1
ATOM 1004 O O . ASP A 1 202 ? -5.890 185.186 70.647 1.00 61.93 180 ASP A O 1
ATOM 1009 N N . GLY A 1 203 ? -4.924 184.006 72.288 1.00 71.95 181 GLY A N 1
ATOM 1010 C CA . GLY A 1 203 ? -6.142 183.903 73.069 1.00 64.57 181 GLY A CA 1
ATOM 1011 C C . GLY A 1 203 ? -7.156 182.849 72.609 1.00 71.54 181 GLY A C 1
ATOM 1012 O O . GLY A 1 203 ? -8.299 182.877 73.068 1.00 63.21 181 GLY A O 1
ATOM 1013 N N . THR A 1 204 ? -6.791 181.923 71.714 1.00 60.03 182 THR A N 1
ATOM 1014 C CA . THR A 1 204 ? -7.700 180.807 71.393 1.00 56.06 182 THR A CA 1
ATOM 1015 C C . THR A 1 204 ? -6.971 179.505 71.016 1.00 59.16 182 THR A C 1
ATOM 1016 O O . THR A 1 204 ? -5.721 179.431 71.007 1.00 48.34 182 THR A O 1
ATOM 1020 N N . ASN A 1 205 ? -7.784 178.484 70.720 1.00 46.25 183 ASN A N 1
ATOM 1021 C CA . ASN A 1 205 ? -7.308 177.200 70.217 1.00 49.24 183 ASN A CA 1
ATOM 1022 C C . ASN A 1 205 ? -7.378 177.140 68.685 1.00 37.77 183 ASN A C 1
ATOM 1023 O O . ASN A 1 205 ? -7.375 176.064 68.119 1.00 38.07 183 ASN A O 1
ATOM 1028 N N . MET A 1 206 ? -7.500 178.281 68.016 1.00 30.23 184 MET A N 1
ATOM 1029 C CA . MET A 1 206 ? -7.543 178.283 66.561 1.00 25.62 184 MET A CA 1
ATOM 1030 C C . MET A 1 206 ? -6.151 178.604 66.025 1.00 22.64 184 MET A C 1
ATOM 1031 O O . MET A 1 206 ? -5.260 179.052 66.765 1.00 28.59 184 MET A O 1
ATOM 1036 N N . ALA A 1 207 ? -5.973 178.415 64.749 1.00 18.60 185 ALA A N 1
ATOM 1037 C CA . ALA A 1 207 ? -4.741 178.736 64.130 1.00 20.14 185 ALA A CA 1
ATOM 1038 C C . ALA A 1 207 ? -4.982 178.862 62.645 1.00 19.10 185 ALA A C 1
ATOM 1039 O O . ALA A 1 207 ? -6.028 178.480 62.115 1.00 14.94 185 ALA A O 1
ATOM 1041 N N . ILE A 1 208 ? -3.926 179.318 61.982 1.00 18.78 186 ILE A N 1
ATOM 1042 C CA . ILE A 1 208 ? -3.963 179.534 60.562 1.00 17.23 186 ILE A CA 1
ATOM 1043 C C . ILE A 1 208 ? -2.668 179.152 59.902 1.00 15.89 186 ILE A C 1
ATOM 1044 O O . ILE A 1 208 ? -1.602 179.337 60.483 1.00 15.53 186 ILE A O 1
ATOM 1049 N N . GLY A 1 209 ? -2.753 178.606 58.698 1.00 15.57 187 GLY A N 1
ATOM 1050 C CA . GLY A 1 209 ? -1.566 178.263 57.917 1.00 15.80 187 GLY A CA 1
ATOM 1051 C C . GLY A 1 209 ? -1.649 178.739 56.491 1.00 15.86 187 GLY A C 1
ATOM 1052 O O . GLY A 1 209 ? -2.720 178.665 55.848 1.00 15.65 187 GLY A O 1
ATOM 1053 N N . PHE A 1 210 ? -0.519 179.236 55.980 1.00 14.30 188 PHE A N 1
ATOM 1054 C CA . PHE A 1 210 ? -0.466 179.733 54.623 1.00 14.99 188 PHE A CA 1
ATOM 1055 C C . PHE A 1 210 ? 0.737 179.127 53.996 1.00 16.65 188 PHE A C 1
ATOM 1056 O O . PHE A 1 210 ? 1.834 179.021 54.672 1.00 16.57 188 PHE A O 1
ATOM 1064 N N . GLU A 1 211 ? 0.582 178.827 52.710 1.00 15.83 189 GLU A N 1
ATOM 1065 C CA . GLU A 1 211 ? 1.696 178.380 51.843 1.00 19.08 189 GLU A CA 1
ATOM 1066 C C . GLU A 1 211 ? 1.523 178.985 50.440 1.00 17.23 189 GLU A C 1
ATOM 1067 O O . GLU A 1 211 ? 0.407 178.990 49.854 1.00 17.37 189 GLU A O 1
ATOM 1073 N N . ALA A 1 212 ? 2.620 179.446 49.889 1.00 17.60 190 ALA A N 1
ATOM 1074 C CA . ALA A 1 212 ? 2.650 180.056 48.567 1.00 20.17 190 ALA A CA 1
ATOM 1075 C C . ALA A 1 212 ? 3.869 179.536 47.829 1.00 20.87 190 ALA A C 1
ATOM 1076 O O . ALA A 1 212 ? 4.888 179.155 48.461 1.00 19.17 190 ALA A O 1
ATOM 1078 N N . PHE A 1 213 ? 3.750 179.490 46.508 1.00 24.32 191 PHE A N 1
ATOM 1079 C CA . PHE A 1 213 ? 4.665 178.726 45.643 1.00 27.90 191 PHE A CA 1
ATOM 1080 C C . PHE A 1 213 ? 4.726 179.452 44.358 1.00 26.99 191 PHE A C 1
ATOM 1081 O O . PHE A 1 213 ? 3.667 179.833 43.782 1.00 23.38 191 PHE A O 1
ATOM 1089 N N . GLY A 1 214 ? 5.962 179.691 43.919 1.00 26.44 192 GLY A N 1
ATOM 1090 C CA . GLY A 1 214 ? 6.226 180.163 42.567 1.00 27.06 192 GLY A CA 1
ATOM 1091 C C . GLY A 1 214 ? 7.246 179.276 41.872 1.00 29.68 192 GLY A C 1
ATOM 1092 O O . GLY A 1 214 ? 8.219 178.835 42.474 1.00 25.34 192 GLY A O 1
ATOM 1093 N N . VAL A 1 215 ? 6.980 179.016 40.592 1.00 32.34 193 VAL A N 1
ATOM 1094 C CA . VAL A 1 215 ? 7.836 178.243 39.724 1.00 33.43 193 VAL A CA 1
ATOM 1095 C C . VAL A 1 215 ? 8.115 179.108 38.530 1.00 36.02 193 VAL A C 1
ATOM 1096 O O . VAL A 1 215 ? 7.172 179.508 37.821 1.00 34.13 193 VAL A O 1
ATOM 1100 N N . PHE A 1 216 ? 9.403 179.386 38.309 1.00 34.50 194 PHE A N 1
ATOM 1101 C CA . PHE A 1 216 ? 9.855 180.402 37.341 1.00 38.12 194 PHE A CA 1
ATOM 1102 C C . PHE A 1 216 ? 10.696 179.739 36.251 1.00 39.99 194 PHE A C 1
ATOM 1103 O O . PHE A 1 216 ? 11.768 179.216 36.533 1.00 36.82 194 PHE A O 1
ATOM 1111 N N . ALA A 1 217 ? 10.206 179.781 35.019 1.00 44.59 195 ALA A N 1
ATOM 1112 C CA . ALA A 1 217 ? 10.789 179.044 33.904 1.00 45.84 195 ALA A CA 1
ATOM 1113 C C . ALA A 1 217 ? 10.632 179.932 32.713 1.00 47.91 195 ALA A C 1
ATOM 1114 O O . ALA A 1 217 ? 10.788 181.123 32.862 1.00 48.55 195 ALA A O 1
ATOM 1116 N N . GLU A 1 218 ? 10.322 179.371 31.545 1.00 54.12 196 GLU A N 1
ATOM 1117 C CA . GLU A 1 218 ? 10.027 180.165 30.345 1.00 58.68 196 GLU A CA 1
ATOM 1118 C C . GLU A 1 218 ? 8.856 181.115 30.629 1.00 57.34 196 GLU A C 1
ATOM 1119 O O . GLU A 1 218 ? 8.908 182.316 30.313 1.00 58.04 196 GLU A O 1
ATOM 1125 N N . ASP A 1 219 ? 7.789 180.550 31.193 1.00 49.63 197 ASP A N 1
ATOM 1126 C CA . ASP A 1 219 ? 6.717 181.324 31.790 1.00 48.96 197 ASP A CA 1
ATOM 1127 C C . ASP A 1 219 ? 6.632 180.914 33.273 1.00 43.95 197 ASP A C 1
ATOM 1128 O O . ASP A 1 219 ? 7.443 180.106 33.729 1.00 39.30 197 ASP A O 1
ATOM 1133 N N . ASN A 1 220 ? 5.692 181.479 34.024 1.00 38.65 198 ASN A N 1
ATOM 1134 C CA . ASN A 1 220 ? 5.655 181.286 35.470 1.00 35.22 198 ASN A CA 1
ATOM 1135 C C . ASN A 1 220 ? 4.377 180.626 35.900 1.00 33.11 198 ASN A C 1
ATOM 1136 O O . ASN A 1 220 ? 3.344 180.832 35.283 1.00 37.67 198 ASN A O 1
ATOM 1141 N N . ALA A 1 221 ? 4.426 179.879 36.981 1.00 28.22 199 ALA A N 1
ATOM 1142 C CA . ALA A 1 221 ? 3.238 179.365 37.570 1.00 26.84 199 ALA A CA 1
ATOM 1143 C C . ALA A 1 221 ? 3.283 179.710 39.049 1.00 25.01 199 ALA A C 1
ATOM 1144 O O . ALA A 1 221 ? 4.324 179.743 39.658 1.00 22.96 199 ALA A O 1
ATOM 1146 N N . TYR A 1 222 ? 2.123 179.913 39.633 1.00 25.08 200 TYR A N 1
ATOM 1147 C CA . TYR A 1 222 ? 2.022 180.323 41.020 1.00 25.41 200 TYR A CA 1
ATOM 1148 C C . TYR A 1 222 ? 0.922 179.596 41.696 1.00 23.10 200 TYR A C 1
ATOM 1149 O O . TYR A 1 222 ? -0.093 179.213 41.072 1.00 25.97 200 TYR A O 1
ATOM 1158 N N . GLY A 1 223 ? 1.050 179.489 42.992 1.00 21.73 201 GLY A N 1
ATOM 1159 C CA . GLY A 1 223 ? -0.016 178.855 43.762 1.00 24.42 201 GLY A CA 1
ATOM 1160 C C . GLY A 1 223 ? -0.085 179.298 45.207 1.00 23.87 201 GLY A C 1
ATOM 1161 O O . GLY A 1 223 ? 0.928 179.656 45.792 1.00 20.97 201 GLY A O 1
ATOM 1162 N N . MET A 1 224 ? -1.270 179.214 45.807 1.00 25.63 202 MET A N 1
ATOM 1163 C CA . MET A 1 224 ? -1.392 179.386 47.271 1.00 26.45 202 MET A CA 1
ATOM 1164 C C . MET A 1 224 ? -2.457 178.496 47.910 1.00 22.16 202 MET A C 1
ATOM 1165 O O . MET A 1 224 ? -3.482 178.108 47.295 1.00 21.36 202 MET A O 1
ATOM 1170 N N . LYS A 1 225 ? -2.242 178.255 49.187 1.00 20.51 203 LYS A N 1
ATOM 1171 C CA . LYS A 1 225 ? -3.141 177.439 49.994 1.00 24.02 203 LYS A CA 1
ATOM 1172 C C . LYS A 1 225 ? -3.354 178.161 51.295 1.00 21.12 203 LYS A C 1
ATOM 1173 O O . LYS A 1 225 ? -2.414 178.750 51.836 1.00 19.54 203 LYS A O 1
ATOM 1179 N N . THR A 1 226 ? -4.554 178.079 51.857 1.00 17.25 204 THR A N 1
ATOM 1180 C CA . THR A 1 226 ? -4.754 178.604 53.202 1.00 18.59 204 THR A CA 1
ATOM 1181 C C . THR A 1 226 ? -5.458 177.568 54.024 1.00 18.03 204 THR A C 1
ATOM 1182 O O . THR A 1 226 ? -6.373 176.910 53.511 1.00 20.53 204 THR A O 1
ATOM 1186 N N . ASP A 1 227 ? -5.095 177.439 55.293 1.00 17.85 205 ASP A N 1
ATOM 1187 C CA . ASP A 1 227 ? -5.793 176.473 56.158 1.00 19.83 205 ASP A CA 1
ATOM 1188 C C . ASP A 1 227 ? -6.263 177.166 57.398 1.00 19.16 205 ASP A C 1
ATOM 1189 O O . ASP A 1 227 ? -5.484 177.847 58.043 1.00 16.75 205 ASP A O 1
ATOM 1194 N N . LEU A 1 228 ? -7.539 177.021 57.729 1.00 16.46 206 LEU A N 1
ATOM 1195 C CA . LEU A 1 228 ? -8.085 177.562 58.969 1.00 17.25 206 LEU A CA 1
ATOM 1196 C C . LEU A 1 228 ? -8.264 176.379 59.946 1.00 16.46 206 LEU A C 1
ATOM 1197 O O . LEU A 1 228 ? -9.177 175.551 59.791 1.00 15.04 206 LEU A O 1
ATOM 1202 N N . PHE A 1 229 ? -7.471 176.422 61.009 1.00 15.80 207 PHE A N 1
ATOM 1203 C CA . PHE A 1 229 ? -7.501 175.459 62.086 1.00 16.55 207 PHE A CA 1
ATOM 1204 C C . PHE A 1 229 ? -8.540 175.869 63.066 1.00 18.64 207 PHE A C 1
ATOM 1205 O O . PHE A 1 229 ? -8.255 176.582 64.008 1.00 21.83 207 PHE A O 1
ATOM 1213 N N . VAL A 1 230 ? -9.788 175.522 62.764 1.00 17.69 208 VAL A N 1
ATOM 1214 C CA . VAL A 1 230 ? -10.852 176.060 63.580 1.00 22.10 208 VAL A CA 1
ATOM 1215 C C . VAL A 1 230 ? -10.821 175.445 64.975 1.00 21.93 208 VAL A C 1
ATOM 1216 O O . VAL A 1 230 ? -11.316 176.050 65.910 1.00 21.21 208 VAL A O 1
ATOM 1220 N N . THR A 1 231 ? -10.247 174.246 65.098 1.00 19.20 209 THR A N 1
ATOM 1221 C CA . THR A 1 231 ? -9.733 173.769 66.365 1.00 19.49 209 THR A CA 1
ATOM 1222 C C . THR A 1 231 ? -8.409 173.136 66.001 1.00 16.85 209 THR A C 1
ATOM 1223 O O . THR A 1 231 ? -8.138 172.991 64.815 1.00 14.75 209 THR A O 1
ATOM 1227 N N . PRO A 1 232 ? -7.654 172.652 66.977 1.00 17.76 210 PRO A N 1
ATOM 1228 C CA . PRO A 1 232 ? -6.368 171.998 66.713 1.00 20.00 210 PRO A CA 1
ATOM 1229 C C . PRO A 1 232 ? -6.492 170.692 65.866 1.00 22.56 210 PRO A C 1
ATOM 1230 O O . PRO A 1 232 ? -5.506 170.227 65.195 1.00 16.80 210 PRO A O 1
ATOM 1234 N N . LYS A 1 233 ? -7.696 170.118 65.873 1.00 23.95 211 LYS A N 1
ATOM 1235 C CA . LYS A 1 233 ? -7.930 168.861 65.140 1.00 26.76 211 LYS A CA 1
ATOM 1236 C C . LYS A 1 233 ? -8.637 169.069 63.850 1.00 27.49 211 LYS A C 1
ATOM 1237 O O . LYS A 1 233 ? -8.624 168.169 63.006 1.00 24.89 211 LYS A O 1
ATOM 1243 N N . LEU A 1 234 ? -9.291 170.212 63.688 1.00 21.55 212 LEU A N 1
ATOM 1244 C CA . LEU A 1 234 ? -10.128 170.355 62.547 1.00 19.42 212 LEU A CA 1
ATOM 1245 C C . LEU A 1 234 ? -9.702 171.477 61.656 1.00 17.35 212 LEU A C 1
ATOM 1246 O O . LEU A 1 234 ? -9.555 172.638 62.071 1.00 15.19 212 LEU A O 1
ATOM 1251 N N . SER A 1 235 ? -9.515 171.192 60.387 1.00 17.43 213 SER A N 1
ATOM 1252 C CA . SER A 1 235 ? -9.127 172.328 59.521 1.00 18.93 213 SER A CA 1
ATOM 1253 C C . SER A 1 235 ? -9.930 172.329 58.275 1.00 19.54 213 SER A C 1
ATOM 1254 O O . SER A 1 235 ? -10.279 171.284 57.770 1.00 16.91 213 SER A O 1
ATOM 1257 N N . VAL A 1 236 ? -10.151 173.523 57.755 1.00 19.36 214 VAL A N 1
ATOM 1258 C CA . VAL A 1 236 ? -10.804 173.659 56.514 1.00 21.51 214 VAL A CA 1
ATOM 1259 C C . VAL A 1 236 ? -10.013 174.616 55.741 1.00 19.61 214 VAL A C 1
ATOM 1260 O O . VAL A 1 236 ? -9.552 175.602 56.305 1.00 23.80 214 VAL A O 1
ATOM 1264 N N . GLY A 1 237 ? -9.892 174.392 54.436 1.00 20.06 215 GLY A N 1
ATOM 1265 C CA . GLY A 1 237 ? -8.944 175.215 53.655 1.00 20.74 215 GLY A CA 1
ATOM 1266 C C . GLY A 1 237 ? -9.251 175.332 52.189 1.00 19.36 215 GLY A C 1
ATOM 1267 O O . GLY A 1 237 ? -10.184 174.696 51.688 1.00 18.80 215 GLY A O 1
ATOM 1268 N N . ALA A 1 238 ? -8.481 176.175 51.529 1.00 15.48 216 ALA A N 1
ATOM 1269 C CA . ALA A 1 238 ? -8.693 176.452 50.144 1.00 17.55 216 ALA A CA 1
ATOM 1270 C C . ALA A 1 238 ? -7.376 176.719 49.447 1.00 17.30 216 ALA A C 1
ATOM 1271 O O . ALA A 1 238 ? -6.360 177.020 50.093 1.00 15.14 216 ALA A O 1
ATOM 1273 N N . SER A 1 239 ? -7.389 176.626 48.130 1.00 18.27 217 SER A N 1
ATOM 1274 C CA . SER A 1 239 ? -6.172 176.743 47.361 1.00 19.28 217 SER A CA 1
ATOM 1275 C C . SER A 1 239 ? -6.463 177.133 45.953 1.00 19.17 217 SER A C 1
ATOM 1276 O O . SER A 1 239 ? -7.566 176.990 45.438 1.00 18.48 217 SER A O 1
ATOM 1279 N N . PHE A 1 240 ? -5.432 177.645 45.319 1.00 20.96 218 PHE A N 1
ATOM 1280 C CA . PHE A 1 240 ? -5.591 178.292 44.037 1.00 23.38 218 PHE A CA 1
ATOM 1281 C C . PHE A 1 240 ? -4.267 178.148 43.366 1.00 21.94 218 PHE A C 1
ATOM 1282 O O . PHE A 1 240 ? -3.213 178.172 44.034 1.00 21.04 218 PHE A O 1
ATOM 1290 N N . ALA A 1 241 ? -4.302 177.996 42.054 1.00 21.59 219 ALA A N 1
ATOM 1291 C CA . ALA A 1 241 ? -3.050 177.957 41.339 1.00 22.42 219 ALA A CA 1
ATOM 1292 C C . ALA A 1 241 ? -3.251 178.361 39.884 1.00 24.17 219 ALA A C 1
ATOM 1293 O O . ALA A 1 241 ? -4.303 178.216 39.309 1.00 23.98 219 ALA A O 1
ATOM 1295 N N . ASP A 1 242 ? -2.245 178.988 39.344 1.00 27.07 220 ASP A N 1
ATOM 1296 C CA . ASP A 1 242 ? -2.261 179.386 37.941 1.00 33.34 220 ASP A CA 1
ATOM 1297 C C . ASP A 1 242 ? -1.170 178.535 37.287 1.00 34.72 220 ASP A C 1
ATOM 1298 O O . ASP A 1 242 ? 0.004 178.534 37.731 1.00 27.21 220 ASP A O 1
ATOM 1303 N N . VAL A 1 243 ? -1.583 177.816 36.253 1.00 35.87 221 VAL A N 1
ATOM 1304 C CA . VAL A 1 243 ? -0.730 176.819 35.650 1.00 40.21 221 VAL A CA 1
ATOM 1305 C C . VAL A 1 243 ? -0.677 176.882 34.122 1.00 41.24 221 VAL A C 1
ATOM 1306 O O . VAL A 1 243 ? -0.079 176.007 33.530 1.00 43.61 221 VAL A O 1
ATOM 1310 N N . SER A 1 244 ? -1.224 177.914 33.482 1.00 43.60 222 SER A N 1
ATOM 1311 C CA . SER A 1 244 ? -1.057 178.077 32.012 1.00 53.31 222 SER A CA 1
ATOM 1312 C C . SER A 1 244 ? 0.321 177.572 31.487 1.00 58.15 222 SER A C 1
ATOM 1313 O O . SER A 1 244 ? 0.404 176.970 30.415 1.00 66.12 222 SER A O 1
ATOM 1316 N N . ALA A 1 245 ? 1.372 177.801 32.272 1.00 59.42 223 ALA A N 1
ATOM 1317 C CA . ALA A 1 245 ? 2.757 177.531 31.884 1.00 73.04 223 ALA A CA 1
ATOM 1318 C C . ALA A 1 245 ? 3.282 176.135 32.211 1.00 73.28 223 ALA A C 1
ATOM 1319 O O . ALA A 1 245 ? 4.473 175.879 32.054 1.00 79.15 223 ALA A O 1
ATOM 1321 N N . PHE A 1 246 ? 2.418 175.234 32.664 1.00 83.62 224 PHE A N 1
ATOM 1322 C CA . PHE A 1 246 ? 2.803 173.825 32.883 1.00 78.73 224 PHE A CA 1
ATOM 1323 C C . PHE A 1 246 ? 2.580 172.979 31.620 1.00 86.61 224 PHE A C 1
ATOM 1324 O O . PHE A 1 246 ? 2.946 171.796 31.585 1.00 83.86 224 PHE A O 1
ATOM 1332 N N . ASN A 1 247 ? 1.946 173.582 30.612 1.00 82.54 225 ASN A N 1
ATOM 1333 C CA . ASN A 1 247 ? 1.861 173.031 29.255 1.00 93.02 225 ASN A CA 1
ATOM 1334 C C . ASN A 1 247 ? 0.870 171.876 29.039 1.00 89.35 225 ASN A C 1
ATOM 1335 O O . ASN A 1 247 ? 0.809 171.311 27.946 1.00 89.28 225 ASN A O 1
ATOM 1340 N N . SER A 1 248 ? 0.076 171.538 30.052 1.00 82.30 226 SER A N 1
ATOM 1341 C CA . SER A 1 248 ? -1.252 171.005 29.767 1.00 87.90 226 SER A CA 1
ATOM 1342 C C . SER A 1 248 ? -2.050 172.195 29.218 1.00 83.07 226 SER A C 1
ATOM 1343 O O . SER A 1 248 ? -1.555 173.333 29.180 1.00 88.87 226 SER A O 1
ATOM 1346 N N . GLY A 1 249 ? -3.270 171.948 28.767 1.00 85.85 227 GLY A N 1
ATOM 1347 C CA . GLY A 1 249 ? -4.117 173.031 28.264 1.00 85.50 227 GLY A CA 1
ATOM 1348 C C . GLY A 1 249 ? -4.656 173.915 29.381 1.00 83.21 227 GLY A C 1
ATOM 1349 O O . GLY A 1 249 ? -5.110 175.026 29.110 1.00 82.37 227 GLY A O 1
ATOM 1350 N N . TYR A 1 250 ? -4.585 173.424 30.629 1.00 72.47 228 TYR A N 1
ATOM 1351 C CA . TYR A 1 250 ? -5.256 174.043 31.779 1.00 64.07 228 TYR A CA 1
ATOM 1352 C C . TYR A 1 250 ? -4.640 175.366 32.243 1.00 58.44 228 TYR A C 1
ATOM 1353 O O . TYR A 1 250 ? -3.420 175.477 32.402 1.00 51.84 228 TYR A O 1
ATOM 1362 N N . ASP A 1 251 ? -5.514 176.323 32.550 1.00 58.55 229 ASP A N 1
ATOM 1363 C CA . ASP A 1 251 ? -5.126 177.645 33.039 1.00 56.64 229 ASP A CA 1
ATOM 1364 C C . ASP A 1 251 ? -5.218 177.783 34.583 1.00 49.38 229 ASP A C 1
ATOM 1365 O O . ASP A 1 251 ? -4.243 178.092 35.243 1.00 46.82 229 ASP A O 1
ATOM 1370 N N . HIS A 1 252 ? -6.376 177.557 35.177 1.00 51.65 230 HIS A N 1
ATOM 1371 C CA . HIS A 1 252 ? -6.547 177.835 36.615 1.00 48.11 230 HIS A CA 1
ATOM 1372 C C . HIS A 1 252 ? -7.030 176.611 37.398 1.00 44.55 230 HIS A C 1
ATOM 1373 O O . HIS A 1 252 ? -7.797 175.800 36.863 1.00 49.39 230 HIS A O 1
ATOM 1380 N N . VAL A 1 253 ? -6.544 176.479 38.634 1.00 35.35 231 VAL A N 1
ATOM 1381 C CA . VAL A 1 253 ? -6.945 175.426 39.563 1.00 35.22 231 VAL A CA 1
ATOM 1382 C C . VAL A 1 253 ? -7.363 175.997 40.910 1.00 35.12 231 VAL A C 1
ATOM 1383 O O . VAL A 1 253 ? -6.648 176.806 41.464 1.00 39.59 231 VAL A O 1
ATOM 1387 N N . TRP A 1 254 ? -8.512 175.567 41.430 1.00 31.76 232 TRP A N 1
ATOM 1388 C CA . TRP A 1 254 ? -8.930 175.935 42.762 1.00 30.32 232 TRP A CA 1
ATOM 1389 C C . TRP A 1 254 ? -9.514 174.721 43.518 1.00 29.31 232 TRP A C 1
ATOM 1390 O O . TRP A 1 254 ? -10.025 173.766 42.907 1.00 27.35 232 TRP A O 1
ATOM 1401 N N . GLY A 1 255 ? -9.352 174.731 44.833 1.00 21.93 233 GLY A N 1
ATOM 1402 C CA . GLY A 1 255 ? -9.788 173.656 45.637 1.00 22.33 233 GLY A CA 1
ATOM 1403 C C . GLY A 1 255 ? -10.218 174.005 47.043 1.00 21.90 233 GLY A C 1
ATOM 1404 O O . GLY A 1 255 ? -9.867 175.048 47.582 1.00 19.34 233 GLY A O 1
ATOM 1405 N N . GLY A 1 256 ? -11.002 173.103 47.629 1.00 18.43 234 GLY A N 1
ATOM 1406 C CA . GLY A 1 256 ? -11.248 173.154 49.035 1.00 17.73 234 GLY A CA 1
ATOM 1407 C C . GLY A 1 256 ? -10.850 171.860 49.637 1.00 17.84 234 GLY A C 1
ATOM 1408 O O . GLY A 1 256 ? -10.884 170.852 48.978 1.00 19.38 234 GLY A O 1
ATOM 1409 N N . HIS A 1 257 ? -10.508 171.898 50.904 1.00 18.19 235 HIS A N 1
ATOM 1410 C CA . HIS A 1 257 ? -9.864 170.792 51.572 1.00 18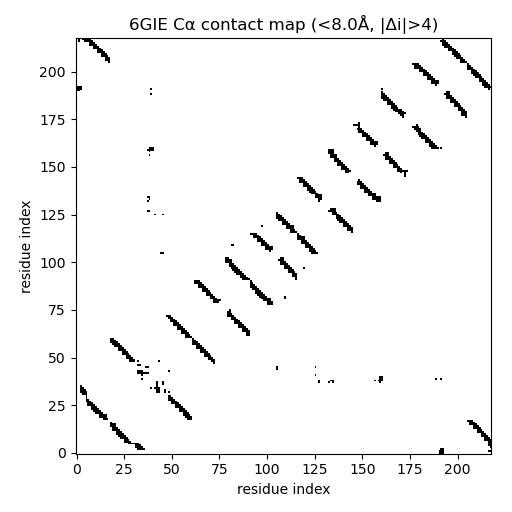.93 235 HIS A CA 1
ATOM 1411 C C . HIS A 1 257 ? -10.309 170.774 53.008 1.00 16.98 235 HIS A C 1
ATOM 1412 O O . HIS A 1 257 ? -10.389 171.812 53.631 1.00 18.17 235 HIS A O 1
ATOM 1419 N N . THR A 1 258 ? -10.421 169.590 53.559 1.00 14.42 236 THR A N 1
ATOM 1420 C CA . THR A 1 258 ? -10.881 169.442 54.892 1.00 15.21 236 THR A CA 1
ATOM 1421 C C . THR A 1 258 ? -10.027 168.377 55.523 1.00 15.67 236 THR A C 1
ATOM 1422 O O . THR A 1 258 ? -9.641 167.406 54.822 1.00 14.54 236 THR A O 1
ATOM 1426 N N . GLN A 1 259 ? -9.738 168.530 56.823 1.00 13.42 237 GLN A N 1
ATOM 1427 C CA . GLN A 1 259 ? -9.108 167.479 57.514 1.00 14.38 237 GLN A CA 1
ATOM 1428 C C . GLN A 1 259 ? -9.457 167.429 58.985 1.00 14.59 237 GLN A C 1
ATOM 1429 O O . GLN A 1 259 ? -9.574 168.487 59.638 1.00 15.12 237 GLN A O 1
ATOM 1435 N N . TYR A 1 260 ? -9.666 166.206 59.506 1.00 13.72 238 TYR A N 1
ATOM 1436 C CA . TYR A 1 260 ? -10.040 166.076 60.916 1.00 15.68 238 TYR A CA 1
ATOM 1437 C C . TYR A 1 260 ? -9.297 164.961 61.595 1.00 15.95 238 TYR A C 1
ATOM 1438 O O . TYR A 1 260 ? -9.328 163.833 61.125 1.00 15.64 238 TYR A O 1
ATOM 1447 N N . PHE A 1 261 ? -8.676 165.266 62.731 1.00 16.90 239 PHE A N 1
ATOM 1448 C CA . PHE A 1 261 ? -8.007 164.245 63.534 1.00 17.89 239 PHE A CA 1
ATOM 1449 C C . PHE A 1 261 ? -9.004 163.670 64.499 1.00 19.33 239 PHE A C 1
ATOM 1450 O O . PHE A 1 261 ? -9.390 164.316 65.433 1.00 22.08 239 PHE A O 1
ATOM 1458 N N . ILE A 1 262 ? -9.417 162.437 64.268 1.00 22.28 240 ILE A N 1
ATOM 1459 C CA . ILE A 1 262 ? -10.365 161.730 65.154 1.00 23.72 240 ILE A CA 1
ATOM 1460 C C . ILE A 1 262 ? -9.662 161.484 66.486 1.00 23.64 240 ILE A C 1
ATOM 1461 O O . ILE A 1 262 ? -10.250 161.599 67.529 1.00 23.75 240 ILE A O 1
ATOM 1466 N N . THR A 1 263 ? -8.389 161.109 66.417 1.00 22.55 241 THR A N 1
ATOM 1467 C CA . THR A 1 263 ? -7.494 161.092 67.570 1.00 24.33 241 THR A CA 1
ATOM 1468 C C . THR A 1 263 ? -6.227 161.680 67.027 1.00 21.31 241 THR A C 1
ATOM 1469 O O . THR A 1 263 ? -6.076 161.791 65.807 1.00 18.16 241 THR A O 1
ATOM 1473 N N . PRO A 1 264 ? -5.300 162.001 67.913 1.00 21.15 242 PRO A N 1
ATOM 1474 C CA . PRO A 1 264 ? -4.012 162.533 67.445 1.00 20.42 242 PRO A CA 1
ATOM 1475 C C . PRO A 1 264 ? -3.274 161.528 66.507 1.00 20.59 242 PRO A C 1
ATOM 1476 O O . PRO A 1 264 ? -2.413 161.946 65.731 1.00 17.84 242 PRO A O 1
ATOM 1480 N N . ALA A 1 265 ? -3.628 160.240 66.608 1.00 20.67 243 ALA A N 1
ATOM 1481 C CA . ALA A 1 265 ? -3.065 159.167 65.774 1.00 23.12 243 ALA A CA 1
ATOM 1482 C C . ALA A 1 265 ? -3.727 158.984 64.402 1.00 21.64 243 ALA A C 1
ATOM 1483 O O . ALA A 1 265 ? -3.135 158.417 63.475 1.00 22.11 243 ALA A O 1
ATOM 1485 N N . VAL A 1 266 ? -4.971 159.388 64.291 1.00 22.28 244 VAL A N 1
ATOM 1486 C CA . VAL A 1 266 ? -5.697 159.121 63.095 1.00 21.94 244 VAL A CA 1
ATOM 1487 C C . VAL A 1 266 ? -6.415 160.342 62.570 1.00 20.62 244 VAL A C 1
ATOM 1488 O O . VAL A 1 266 ? -7.246 160.921 63.261 1.00 23.43 244 VAL A O 1
ATOM 1492 N N . ALA A 1 267 ? -6.145 160.677 61.322 1.00 17.30 245 ALA A N 1
ATOM 1493 C CA . ALA A 1 267 ? -6.833 161.776 60.648 1.00 18.48 245 ALA A CA 1
ATOM 1494 C C . ALA A 1 267 ? -7.459 161.309 59.320 1.00 17.26 245 ALA A C 1
ATOM 1495 O O . ALA A 1 267 ? -6.957 160.420 58.673 1.00 16.50 245 ALA A O 1
ATOM 1497 N N . VAL A 1 268 ? -8.596 161.869 58.950 1.00 16.78 246 VAL A N 1
ATOM 1498 C CA . VAL A 1 268 ? -9.132 161.654 57.621 1.00 15.35 246 VAL A CA 1
ATOM 1499 C C . VAL A 1 268 ? -9.463 162.984 57.025 1.00 14.70 246 VAL A C 1
ATOM 1500 O O . VAL A 1 268 ? -9.591 164.009 57.746 1.00 13.40 246 VAL A O 1
ATOM 1504 N N . GLY A 1 269 ? -9.620 162.967 55.699 1.00 14.59 247 GLY A N 1
ATOM 1505 C CA . GLY A 1 269 ? -9.788 164.165 54.962 1.00 12.97 247 GLY A CA 1
ATOM 1506 C C . GLY A 1 269 ? -10.349 164.025 53.592 1.00 13.38 247 GLY A C 1
ATOM 1507 O O . GLY A 1 269 ? -10.450 162.937 53.032 1.00 13.29 247 GLY A O 1
ATOM 1508 N N . ALA A 1 270 ? -10.669 165.199 53.036 1.00 13.33 248 ALA A N 1
ATOM 1509 C CA . ALA A 1 270 ? -11.359 165.279 51.790 1.00 14.34 248 ALA A CA 1
ATOM 1510 C C . ALA A 1 270 ? -10.874 166.431 50.966 1.00 14.19 248 ALA A C 1
ATOM 1511 O O . ALA A 1 270 ? -10.539 167.491 51.514 1.00 13.58 248 ALA A O 1
ATOM 1513 N N . ASP A 1 271 ? -10.912 166.272 49.646 1.00 16.21 249 ASP A N 1
ATOM 1514 C CA . ASP A 1 271 ? -10.421 167.347 48.748 1.00 18.06 249 ASP A CA 1
ATOM 1515 C C . ASP A 1 271 ? -11.334 167.444 47.542 1.00 18.06 249 ASP A C 1
ATOM 1516 O O . ASP A 1 271 ? -11.761 166.414 46.962 1.00 17.72 249 ASP A O 1
ATOM 1521 N N . PHE A 1 272 ? -11.648 168.670 47.152 1.00 17.88 250 PHE A N 1
ATOM 1522 C CA . PHE A 1 272 ? -12.427 168.888 45.970 1.00 19.56 250 PHE A CA 1
ATOM 1523 C C . PHE A 1 272 ? -11.679 169.928 45.163 1.00 21.48 250 PHE A C 1
ATOM 1524 O O . PHE A 1 272 ? -11.442 171.036 45.663 1.00 24.03 250 PHE A O 1
ATOM 1532 N N . VAL A 1 273 ? -11.380 169.619 43.901 1.00 23.38 251 VAL A N 1
ATOM 1533 C CA . VAL A 1 273 ? -10.449 170.441 43.092 1.00 23.69 251 VAL A CA 1
ATOM 1534 C C . VAL A 1 273 ? -10.988 170.599 41.709 1.00 25.93 251 VAL A C 1
ATOM 1535 O O . VAL A 1 273 ? -11.369 169.625 41.068 1.00 28.29 251 VAL A O 1
ATOM 1539 N N . LYS A 1 274 ? -11.123 171.827 41.263 1.00 25.20 252 LYS A N 1
ATOM 1540 C CA . LYS A 1 274 ? -11.631 172.071 39.949 1.00 28.81 252 LYS A CA 1
ATOM 1541 C C . LYS A 1 274 ? -10.528 172.651 39.131 1.00 31.97 252 LYS A C 1
ATOM 1542 O O . LYS A 1 274 ? -9.688 173.363 39.682 1.00 32.09 252 LYS A O 1
ATOM 1548 N N . ALA A 1 275 ? -10.528 172.401 37.816 1.00 34.30 253 ALA A N 1
ATOM 1549 C CA . ALA A 1 275 ? -9.562 173.081 36.933 1.00 36.11 253 ALA A CA 1
ATOM 1550 C C . ALA A 1 275 ? -10.223 173.440 35.646 1.00 40.90 253 ALA A C 1
ATOM 1551 O O . ALA A 1 275 ? -11.103 172.729 35.195 1.00 43.53 253 ALA A O 1
ATOM 1553 N N . ASN A 1 276 ? -9.806 174.547 35.047 1.00 45.48 254 ASN A N 1
ATOM 1554 C CA . ASN A 1 276 ? -10.342 174.926 33.745 1.00 48.69 254 ASN A CA 1
ATOM 1555 C C . ASN A 1 276 ? -9.289 175.433 32.725 1.00 51.30 254 ASN A C 1
ATOM 1556 O O . ASN A 1 276 ? -8.072 175.582 33.053 1.00 48.03 254 ASN A O 1
ATOM 1561 N N . ALA A 1 277 ? -9.762 175.615 31.486 1.00 63.29 255 ALA A N 1
ATOM 1562 C CA . ALA A 1 277 ? -9.016 176.243 30.359 1.00 62.87 255 ALA A CA 1
ATOM 1563 C C . ALA A 1 277 ? -9.927 177.122 29.508 1.00 67.29 255 ALA A C 1
ATOM 1564 O O . ALA A 1 277 ? -10.304 178.231 29.902 1.00 75.74 255 ALA A O 1
ATOM 1566 N N . ASP A 1 284 ? -13.961 172.536 32.704 1.00 75.61 262 ASP A N 1
ATOM 1567 C CA . ASP A 1 284 ? -13.756 171.124 32.415 1.00 71.20 262 ASP A CA 1
ATOM 1568 C C . ASP A 1 284 ? -13.676 170.311 33.692 1.00 57.40 262 ASP A C 1
ATOM 1569 O O . ASP A 1 284 ? -14.659 169.743 34.135 1.00 69.13 262 ASP A O 1
ATOM 1574 N N . THR A 1 285 ? -12.515 170.279 34.309 1.00 48.72 263 THR A N 1
ATOM 1575 C CA . THR A 1 285 ? -12.152 169.132 35.128 1.00 46.73 263 THR A CA 1
ATOM 1576 C C . THR A 1 285 ? -12.378 169.256 36.642 1.00 37.41 263 THR A C 1
ATOM 1577 O O . THR A 1 285 ? -12.147 170.298 37.225 1.00 36.98 263 THR A O 1
ATOM 1581 N N . GLN A 1 286 ? -12.784 168.160 37.260 1.00 34.69 264 GLN A N 1
ATOM 1582 C CA . GLN A 1 286 ? -13.007 168.096 38.723 1.00 35.37 264 GLN A CA 1
ATOM 1583 C C . GLN A 1 286 ? -12.382 166.863 39.310 1.00 31.99 264 GLN A C 1
ATOM 1584 O O . GLN A 1 286 ? -12.426 165.809 38.685 1.00 37.98 264 GLN A O 1
ATOM 1590 N N . THR A 1 287 ? -11.922 166.995 40.539 1.00 29.23 265 THR A N 1
ATOM 1591 C CA . THR A 1 287 ? -11.240 165.971 41.299 1.00 30.20 265 THR A CA 1
ATOM 1592 C C . THR A 1 287 ? -11.841 165.920 42.698 1.00 30.67 265 THR A C 1
ATOM 1593 O O . THR A 1 287 ? -11.833 166.918 43.426 1.00 29.25 265 THR A O 1
ATOM 1597 N N . ILE A 1 288 ? -12.433 164.774 43.040 1.00 28.56 266 ILE A N 1
ATOM 1598 C CA . ILE A 1 288 ? -12.894 164.502 44.378 1.00 24.34 266 ILE A CA 1
ATOM 1599 C C . ILE A 1 288 ? -11.874 163.528 44.997 1.00 22.46 266 ILE A C 1
ATOM 1600 O O . ILE A 1 288 ? -11.361 162.640 44.337 1.00 20.58 266 ILE A O 1
ATOM 1605 N N . GLY A 1 289 ? -11.586 163.704 46.277 1.00 20.73 267 GLY A N 1
ATOM 1606 C CA . GLY A 1 289 ? -10.538 162.978 46.934 1.00 19.69 267 GLY A CA 1
ATOM 1607 C C . GLY A 1 289 ? -10.791 162.786 48.410 1.00 19.20 267 GLY A C 1
ATOM 1608 O O . GLY A 1 289 ? -11.395 163.628 49.047 1.00 20.38 267 GLY A O 1
ATOM 1609 N N . LEU A 1 290 ? -10.393 161.619 48.909 1.00 18.46 268 LEU A N 1
ATOM 1610 C CA . LEU A 1 290 ? -10.385 161.298 50.289 1.00 17.58 268 LEU A CA 1
ATOM 1611 C C . LEU A 1 290 ? -8.986 160.849 50.688 1.00 17.99 268 LEU A C 1
ATOM 1612 O O . LEU A 1 290 ? -8.299 160.169 49.933 1.00 16.59 268 LEU A O 1
ATOM 1617 N N . ASN A 1 291 ? -8.630 161.161 51.915 1.00 17.71 269 ASN A N 1
ATOM 1618 C CA . ASN A 1 291 ? -7.375 160.796 52.425 1.00 20.14 269 ASN A CA 1
ATOM 1619 C C . ASN A 1 291 ? -7.419 160.427 53.926 1.00 20.72 269 ASN A C 1
ATOM 1620 O O . ASN A 1 291 ? -8.395 160.690 54.653 1.00 16.80 269 ASN A O 1
ATOM 1625 N N . ALA A 1 292 ? -6.340 159.786 54.371 1.00 20.17 270 ALA A N 1
ATOM 1626 C CA . ALA A 1 292 ? -6.259 159.335 55.731 1.00 22.66 270 ALA A CA 1
ATOM 1627 C C . ALA A 1 292 ? -4.833 159.267 56.180 1.00 24.69 270 ALA A C 1
ATOM 1628 O O . ALA A 1 292 ? -3.933 159.010 55.347 1.00 21.85 270 ALA A O 1
ATOM 1630 N N . LYS A 1 293 ? -4.620 159.414 57.488 1.00 21.71 271 LYS A N 1
ATOM 1631 C CA . LYS A 1 293 ? -3.270 159.338 57.986 1.00 22.16 271 LYS A CA 1
ATOM 1632 C C . LYS A 1 293 ? -3.159 158.803 59.415 1.00 22.48 271 LYS A C 1
ATOM 1633 O O . LYS A 1 293 ? -4.048 159.031 60.257 1.00 20.60 271 LYS A O 1
ATOM 1639 N N . PHE A 1 294 ? -2.058 158.074 59.657 1.00 19.15 272 PHE A N 1
ATOM 1640 C CA . PHE A 1 294 ? -1.833 157.401 60.900 1.00 20.43 272 PHE A CA 1
ATOM 1641 C C . PHE A 1 294 ? -0.461 157.817 61.389 1.00 19.62 272 PHE A C 1
ATOM 1642 O O . PHE A 1 294 ? 0.545 157.769 60.643 1.00 16.66 272 PHE A O 1
ATOM 1650 N N . ARG A 1 295 ? -0.427 158.092 62.676 1.00 18.27 273 ARG A N 1
ATOM 1651 C CA . ARG A 1 295 ? 0.760 158.464 63.291 1.00 20.34 273 ARG A CA 1
ATOM 1652 C C . ARG A 1 295 ? 1.115 157.503 64.379 1.00 23.70 273 ARG A C 1
ATOM 1653 O O . ARG A 1 295 ? 0.251 157.052 65.133 1.00 23.26 273 ARG A O 1
ATOM 1661 N N . PHE A 1 296 ? 2.425 157.264 64.494 1.00 24.31 274 PHE A N 1
ATOM 1662 C CA . PHE A 1 296 ? 2.965 156.419 65.537 1.00 33.66 274 PHE A CA 1
ATOM 1663 C C . PHE A 1 296 ? 4.469 156.710 65.783 1.00 35.29 274 PHE A C 1
ATOM 1664 O O . PHE A 1 296 ? 5.124 155.875 66.384 1.00 58.27 274 PHE A O 1
#

Radius of gyration: 17.35 Å; Cα contacts (8 Å, |Δi|>4): 648; chains: 1; bounding box: 38×31×45 Å